Protein 1K4I (pdb70)

Solvent-accessible surface area: 10280 Å² total; per-residue (Å²): 123,26,58,8,77,74,0,23,94,6,0,111,93,24,62,11,0,0,0,12,5,58,102,99,48,58,44,30,1,5,0,0,1,3,0,61,78,1,55,43,129,46,0,47,45,0,48,146,32,9,56,19,78,0,10,0,0,0,30,49,103,28,11,114,39,0,83,5,82,41,98,69,126,166,65,100,56,134,103,32,24,14,66,0,34,8,0,15,1,82,72,133,48,13,106,93,2,84,48,23,69,4,18,0,15,1,0,70,31,0,0,25,109,105,13,96,52,82,44,7,88,80,108,16,64,0,44,0,4,95,2,60,101,40,15,0,50,54,41,115,0,9,6,1,0,0,20,15,0,0,139,45,3,70,48,69,35,0,0,0,10,2,54,2,44,47,58,8,106,123,54,150,72,176,115,93,110,47,75,88,39,49,25,94,25,131,67,0,33,46,8,0,114,152,109,61,19,76,0,0,20,3,113,57,0,5,47,41,9,34,171,117,96,36,173,134

Organism: Pyricularia oryzae (strain 70-15 / ATCC MYA-4617 / FGSC 8958) (NCBI:txid242507)

InterPro domains:
  IPR000422 3,4-dihydroxy-2-butanone 4-phosphate synthase, RibB 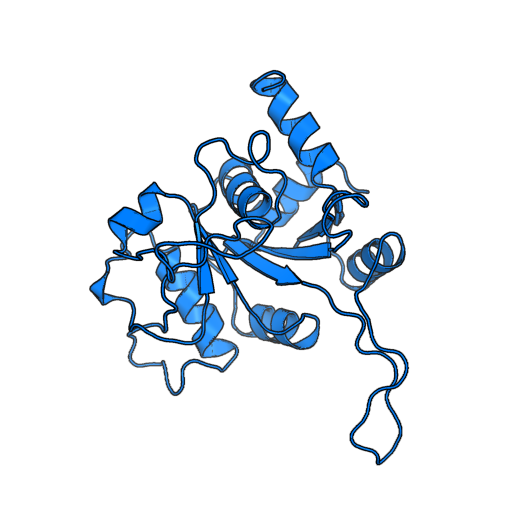[PF009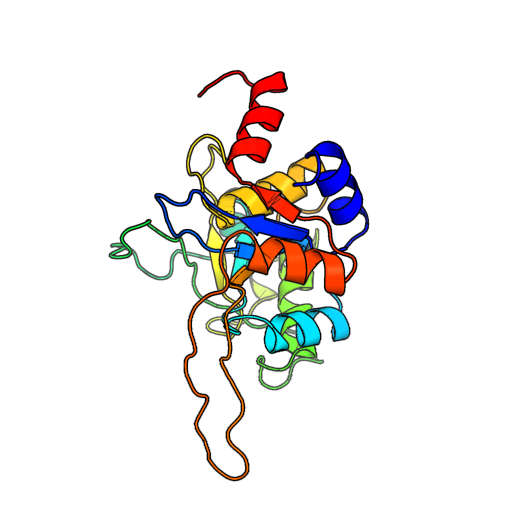26] (17-218)
  IPR000422 3,4-dihydroxy-2-butanone 4-phosphate synthase, RibB [TIGR00506] (12-219)
  IPR017945 DHBP synthase RibB-like alpha/beta domain superfamily [SSF55821] (13-225)

Secondary structure (DSSP, 8-state):
---HHHHHHHHHTT--EEEE--TTTT--EEEEEEGGG--HHHHHHHHHHB-S--EEEE-HHHHHHTT--BS-SS---SS---BB--EEE-STT-SSS-SHHHHHHHHHHHH-TT--GGGEEEEEEEEEEE--TTHHHH--SHHHHHHHHHHHTT--SBEEEEEBEE--EE-TTSS-EES-EE--HHHHHHHHHHTT-EEEEHHHHHHHHHHHH---

Nearest PDB structures (foldseek):
  1k4i-assembly1_A  TM=1.005E+00  e=4.529E-52  Pyricularia grisea
  1k49-assembly1_A-2  TM=1.004E+00  e=3.193E-46  Pyricularia grisea
  3h07-assembly1_A  TM=9.740E-01  e=1.742E-27  Yersinia pestis CO92
  3mio-assembly1_A-2  TM=9.241E-01  e=9.119E-24  Mycobacterium tuberculosis H37Ra
  3mio-assembly2_B-3  TM=9.272E-01  e=4.101E-23  Mycobacterium tuberculosis H37Ra

Sequence (216 aa):
FDAIPDVIQAFKNGEFVVVLDDPSRENEADLIIAAESVTTEQMAFMVRHSSGLICAPLTPERTTALDLPQMVTHNADPRGTAYTVSVDAEHPSTTTGISAHDRALACRMLAAPDAQPSHFRRPGHVFPLRAVAGGVRARRGHTEAGVELCRLAGKRPVAVISEIVDDGQEVEGRAVRAAPGMLRGDECVAFARRWGLKVCTIEDMIAHVEKTEGKL

Structure (mmCIF, N/CA/C/O backbone):
data_1K4I
#
_entry.id   1K4I
#
_cell.length_a   53.889
_cell.length_b   88.147
_cell.length_c   43.995
_cell.angle_alpha   90.00
_cell.angle_beta   90.00
_cell.angle_gamma   90.00
#
_symmetry.space_group_name_H-M   'P 21 21 2'
#
loop_
_entity.id
_entity.type
_entity.pdbx_description
1 polymer '3,4-Dihydroxy-2-Butanone 4-Phosphate Synthase'
2 non-polymer 'SULFATE ION'
3 non-polymer 'MAGNESIUM ION'
4 water water
#
loop_
_atom_site.group_PDB
_atom_site.id
_atom_site.type_symbol
_atom_site.label_atom_id
_atom_site.label_alt_id
_atom_site.label_comp_id
_atom_site.label_asym_id
_atom_site.label_entity_id
_atom_site.label_seq_id
_atom_site.pdbx_PDB_ins_code
_atom_site.Cartn_x
_atom_site.Cartn_y
_atom_site.Cartn_z
_atom_site.occupancy
_atom_site.B_iso_or_equiv
_atom_site.auth_seq_id
_atom_site.auth_comp_id
_atom_site.auth_asym_id
_atom_site.auth_atom_id
_atom_site.pdbx_PDB_model_num
ATOM 1 N N . PHE A 1 12 ? 21.965 13.670 -7.215 1.00 17.12 12 PHE A N 1
ATOM 2 C CA . PHE A 1 12 ? 21.022 14.128 -6.188 1.00 14.89 12 PHE A CA 1
ATOM 3 C C . PHE A 1 12 ? 20.858 15.622 -6.235 1.00 17.72 12 PHE A C 1
ATOM 4 O O . PHE A 1 12 ? 21.766 16.358 -6.650 1.00 19.34 12 PHE A O 1
ATOM 12 N N . ASP A 1 13 ? 19.704 16.106 -5.814 1.00 13.67 13 ASP A N 1
ATOM 13 C CA . ASP A 1 13 ? 19.481 17.537 -5.811 1.00 13.26 13 ASP A CA 1
ATOM 14 C C . ASP A 1 13 ? 20.087 18.143 -4.563 1.00 13.46 13 ASP A C 1
ATOM 15 O O . ASP A 1 13 ? 20.251 17.480 -3.542 1.00 14.92 13 ASP A O 1
ATOM 20 N N . ALA A 1 14 ? 20.457 19.421 -4.653 1.00 11.18 14 ALA A N 1
ATOM 21 C CA . ALA A 1 14 ? 21.021 20.131 -3.526 1.00 11.60 14 ALA A CA 1
ATOM 22 C C . ALA A 1 14 ? 19.922 20.364 -2.500 1.00 10.75 14 ALA A C 1
ATOM 23 O O . ALA A 1 14 ? 18.756 20.638 -2.858 1.00 11.36 14 ALA A O 1
ATOM 25 N N . ILE A 1 15 ? 20.263 20.280 -1.210 1.00 11.08 15 ILE A N 1
ATOM 26 C CA . ILE A 1 15 ? 19.260 20.421 -0.167 1.00 10.80 15 ILE A CA 1
ATOM 27 C C . ILE A 1 15 ? 18.423 21.674 -0.217 1.00 10.79 15 ILE A C 1
ATOM 28 O O . ILE A 1 15 ? 17.232 21.628 0.000 1.00 10.31 15 ILE A O 1
ATOM 33 N N . PRO A 1 16 ? 19.002 22.850 -0.531 1.00 10.78 16 PRO A N 1
ATOM 34 C CA . PRO A 1 16 ? 18.142 24.045 -0.627 1.00 11.10 16 PRO A CA 1
ATOM 35 C C . PRO A 1 16 ? 17.019 23.880 -1.661 1.00 10.90 16 PRO A C 1
ATOM 36 O O . PRO A 1 16 ? 15.909 24.373 -1.481 1.00 11.22 16 PRO A O 1
ATOM 40 N N . ASP A 1 17 ? 17.296 23.183 -2.761 1.00 10.80 17 ASP A N 1
ATOM 41 C CA . ASP A 1 17 ? 16.296 22.975 -3.782 1.00 10.69 17 ASP A CA 1
ATOM 42 C C . ASP A 1 17 ? 15.230 21.970 -3.324 1.00 11.39 17 ASP A C 1
ATOM 43 O O . ASP A 1 17 ? 14.043 22.074 -3.685 1.00 11.44 17 ASP A O 1
ATOM 48 N N . VAL A 1 18 ? 15.666 20.973 -2.519 1.00 10.49 18 VAL A N 1
ATOM 49 C CA . VAL A 1 18 ? 14.723 20.019 -1.925 1.00 10.85 18 VAL A CA 1
ATOM 50 C C . VAL A 1 18 ? 13.819 20.771 -0.959 1.00 10.35 18 VAL A C 1
ATOM 51 O O . VAL A 1 18 ? 12.608 20.571 -0.911 1.00 10.83 18 VAL A O 1
ATOM 55 N N . ILE A 1 19 ? 14.410 21.648 -0.153 1.00 10.35 19 ILE A N 1
ATOM 56 C CA . ILE A 1 19 ? 13.616 22.428 0.797 1.00 11.49 19 ILE A CA 1
ATOM 57 C C . ILE A 1 19 ? 12.545 23.242 0.090 1.00 11.41 19 ILE A C 1
ATOM 58 O O . ILE A 1 19 ? 11.407 23.324 0.540 1.00 11.20 19 ILE A O 1
ATOM 63 N N . GLN A 1 20 ? 12.924 23.912 -1.001 1.00 11.24 20 GLN A N 1
ATOM 64 C CA . GLN A 1 20 ? 11.936 24.735 -1.715 1.00 11.66 20 GLN A CA 1
ATOM 65 C C . GLN A 1 20 ? 10.792 23.878 -2.244 1.00 11.49 20 GLN A C 1
ATOM 66 O O . GLN A 1 20 ? 9.631 24.257 -2.150 1.00 11.85 20 GLN A O 1
ATOM 72 N N . ALA A 1 21 ? 11.113 22.700 -2.803 1.00 10.13 21 ALA A N 1
ATOM 73 C CA . ALA A 1 21 ? 10.034 21.851 -3.310 1.00 11.59 21 ALA A CA 1
ATOM 74 C C . ALA A 1 21 ? 9.101 21.416 -2.173 1.00 10.98 21 ALA A C 1
ATOM 75 O O . ALA A 1 21 ? 7.874 21.374 -2.297 1.00 11.20 21 ALA A O 1
ATOM 77 N N . PHE A 1 22 ? 9.704 21.101 -1.034 1.00 10.41 22 PHE A N 1
ATOM 78 C CA . PHE A 1 22 ? 8.929 20.675 0.118 1.00 10.57 22 PHE A CA 1
ATOM 79 C C . PHE A 1 22 ? 8.060 21.817 0.601 1.00 11.18 22 PHE A C 1
ATOM 80 O O . PHE A 1 22 ? 6.901 21.635 0.992 1.00 11.32 22 PHE A O 1
ATOM 88 N N . LYS A 1 23 ? 8.624 23.025 0.603 1.00 11.11 23 LYS A N 1
ATOM 89 C CA . LYS A 1 23 ? 7.845 24.201 1.017 1.00 11.49 23 LYS A CA 1
ATOM 90 C C . LYS A 1 23 ? 6.647 24.410 0.079 1.00 12.14 23 LYS A C 1
ATOM 91 O O . LYS A 1 23 ? 5.601 24.916 0.489 1.00 12.55 23 LYS A O 1
ATOM 97 N N . ASN A 1 24 ? 6.805 24.012 -1.177 1.00 11.42 24 ASN A N 1
ATOM 98 C CA . ASN A 1 24 ? 5.742 24.119 -2.173 1.00 13.29 24 ASN A CA 1
ATOM 99 C C . ASN A 1 24 ? 4.710 22.980 -2.047 1.00 12.99 24 ASN A C 1
ATOM 100 O O . ASN A 1 24 ? 3.856 22.808 -2.946 1.00 14.64 24 ASN A O 1
ATOM 105 N N . GLY A 1 25 ? 4.825 22.143 -1.003 1.00 10.99 25 GLY A N 1
ATOM 106 C CA . GLY A 1 25 ? 3.837 21.077 -0.830 1.00 11.14 25 GLY A CA 1
ATOM 107 C C . GLY A 1 25 ? 4.048 19.864 -1.719 1.00 10.12 25 GLY A C 1
ATOM 108 O O . GLY A 1 25 ? 3.096 19.070 -1.860 1.00 10.73 25 GLY A O 1
ATOM 109 N N . GLU A 1 26 ? 5.258 19.694 -2.267 1.00 10.08 26 GLU A N 1
ATOM 110 C CA . GLU A 1 26 ? 5.533 18.531 -3.094 1.00 10.05 26 GLU A CA 1
ATOM 111 C C . GLU A 1 26 ? 6.101 17.403 -2.260 1.00 10.00 26 GLU A C 1
ATOM 112 O O . GLU A 1 26 ? 6.687 17.589 -1.197 1.00 10.37 26 GLU A O 1
ATOM 118 N N . PHE A 1 27 ? 5.968 16.195 -2.805 1.00 9.73 27 PHE A N 1
ATOM 119 C CA . PHE A 1 27 ? 6.696 15.087 -2.225 1.00 10.16 27 PHE A CA 1
ATOM 120 C C . PHE A 1 27 ? 8.161 15.257 -2.645 1.00 10.22 27 PHE A C 1
ATOM 121 O O . PHE A 1 27 ? 8.466 15.777 -3.737 1.00 10.46 27 PHE A O 1
ATOM 129 N N . VAL A 1 28 ? 9.050 14.774 -1.794 1.00 9.65 28 VAL A N 1
ATOM 130 C CA . VAL A 1 28 ? 10.469 14.677 -2.122 1.00 10.11 28 VAL A CA 1
ATOM 131 C C . VAL A 1 28 ? 10.866 13.216 -1.836 1.00 10.37 28 VAL A C 1
ATOM 132 O O . VAL A 1 28 ? 10.215 12.548 -1.014 1.00 11.09 28 VAL A O 1
ATOM 136 N N . VAL A 1 29 ? 11.871 12.743 -2.536 1.00 9.96 29 VAL A N 1
ATOM 137 C CA . VAL A 1 29 ? 12.342 11.355 -2.401 1.00 10.41 29 VAL A CA 1
ATOM 138 C C . VAL A 1 29 ? 13.629 11.376 -1.575 1.00 10.11 29 VAL A C 1
ATOM 139 O O . VAL A 1 29 ? 14.591 12.070 -1.961 1.00 11.02 29 VAL A O 1
ATOM 143 N N . VAL A 1 30 ? 13.631 10.664 -0.439 1.00 10.27 30 VAL A N 1
ATOM 144 C CA . VAL A 1 30 ? 14.754 10.754 0.474 1.00 10.78 30 VAL A CA 1
ATOM 145 C C . VAL A 1 30 ? 15.320 9.397 0.765 1.00 10.52 30 VAL A C 1
ATOM 146 O O . VAL A 1 30 ? 14.610 8.508 1.284 1.00 11.43 30 VAL A O 1
ATOM 150 N N . LEU A 1 31 ? 16.600 9.268 0.471 1.00 10.93 31 LEU A N 1
ATOM 151 C CA . LEU A 1 31 ? 17.310 7.993 0.689 1.00 11.29 31 LEU A CA 1
ATOM 152 C C . LEU A 1 31 ? 18.120 8.006 1.958 1.00 12.99 31 LEU A C 1
ATOM 153 O O . LEU A 1 31 ? 18.843 8.980 2.210 1.00 13.18 31 LEU A O 1
ATOM 158 N N . ASP A 1 32 ? 18.021 6.931 2.764 1.00 12.90 32 ASP A N 1
ATOM 159 C CA . ASP A 1 32 ? 18.854 6.863 3.954 1.00 12.53 32 ASP A CA 1
ATOM 160 C C . ASP A 1 32 ? 20.181 6.202 3.556 1.00 14.40 32 ASP A C 1
ATOM 161 O O . ASP A 1 32 ? 20.421 5.907 2.375 1.00 14.22 32 ASP A O 1
ATOM 166 N N . ASP A 1 33 ? 21.092 6.038 4.534 1.00 14.03 33 ASP A N 1
ATOM 167 C CA . ASP A 1 33 ? 22.407 5.488 4.181 1.00 14.65 33 ASP A CA 1
ATOM 168 C C . ASP A 1 33 ? 22.338 4.019 3.725 1.00 16.05 33 ASP A C 1
ATOM 169 O O . ASP A 1 33 ? 21.543 3.226 4.233 1.00 15.54 33 ASP A O 1
ATOM 174 N N . PRO A 1 34 ? 23.172 3.652 2.751 1.00 18.69 34 PRO A N 1
ATOM 175 C CA . PRO A 1 34 ? 23.179 2.281 2.263 1.00 16.97 34 PRO A CA 1
ATOM 176 C C . PRO A 1 34 ? 23.490 1.278 3.352 1.00 19.41 34 PRO A C 1
ATOM 177 O O . PRO A 1 34 ? 23.114 0.104 3.256 1.00 22.27 34 PRO A O 1
ATOM 181 N N . SER A 1 35 ? 24.161 1.751 4.388 1.00 19.41 35 SER A N 1
ATOM 182 C CA . SER A 1 35 ? 24.526 0.902 5.514 1.00 22.46 35 SER A CA 1
ATOM 183 C C . SER A 1 35 ? 23.397 0.831 6.530 1.00 20.74 35 SER A C 1
ATOM 184 O O . SER A 1 35 ? 23.528 0.111 7.512 1.00 22.08 35 SER A O 1
ATOM 187 N N . ARG A 1 36 ? 22.313 1.581 6.328 1.00 14.77 36 ARG A N 1
ATOM 188 C CA . ARG A 1 36 ? 21.194 1.582 7.275 1.00 16.30 36 ARG A CA 1
ATOM 189 C C . ARG A 1 36 ? 20.079 0.815 6.601 1.00 16.13 36 ARG A C 1
ATOM 190 O O . ARG A 1 36 ? 20.256 -0.374 6.357 1.00 18.79 36 ARG A O 1
ATOM 198 N N . GLU A 1 37 ? 18.954 1.427 6.214 1.00 14.45 37 GLU A N 1
ATOM 199 C CA . GLU A 1 37 ? 17.927 0.638 5.519 1.00 13.65 37 GLU A CA 1
ATOM 200 C C . GLU A 1 37 ? 18.184 0.548 4.012 1.00 15.72 37 GLU A C 1
ATOM 201 O O . GLU A 1 37 ? 17.652 -0.353 3.332 1.00 14.76 37 GLU A O 1
ATOM 207 N N . ASN A 1 38 ? 18.952 1.520 3.449 1.00 15.03 38 ASN A N 1
ATOM 208 C CA . ASN A 1 38 ? 19.190 1.609 2.019 1.00 13.39 38 ASN A CA 1
ATOM 209 C C . ASN A 1 38 ? 17.848 1.742 1.296 1.00 14.21 38 ASN A C 1
ATOM 210 O O . ASN A 1 38 ? 17.615 1.194 0.224 1.00 14.48 38 ASN A O 1
ATOM 215 N N . GLU A 1 39 ? 16.949 2.514 1.891 1.00 12.26 39 GLU A N 1
ATOM 216 C CA . GLU A 1 39 ? 15.627 2.692 1.319 1.00 12.75 39 GLU A CA 1
ATOM 217 C C . GLU A 1 39 ? 15.330 4.158 1.075 1.00 12.26 39 GLU A C 1
ATOM 218 O O . GLU A 1 39 ? 15.849 5.058 1.770 1.00 12.83 39 GLU A O 1
ATOM 224 N N . ALA A 1 40 ? 14.460 4.354 0.066 1.00 10.99 40 ALA A N 1
ATOM 225 C CA . ALA A 1 40 ? 13.969 5.680 -0.227 1.00 11.41 40 ALA A CA 1
ATOM 226 C C . ALA A 1 40 ? 12.519 5.768 0.215 1.00 10.59 40 ALA A C 1
ATOM 227 O O . ALA A 1 40 ? 11.732 4.854 -0.023 1.00 11.15 40 ALA A O 1
ATOM 229 N N . ASP A 1 41 ? 12.179 6.912 0.836 1.00 10.19 41 ASP A N 1
ATOM 230 C CA . ASP A 1 41 ? 10.809 7.156 1.174 1.00 10.34 41 ASP A CA 1
ATOM 231 C C . ASP A 1 41 ? 10.287 8.384 0.398 1.00 11.22 41 ASP A C 1
ATOM 232 O O . ASP A 1 41 ? 11.064 9.316 0.063 1.00 11.30 41 ASP A O 1
ATOM 237 N N . LEU A 1 42 ? 8.979 8.390 0.164 1.00 9.43 42 LEU A N 1
ATOM 238 C CA . LEU A 1 42 ? 8.310 9.610 -0.271 1.00 9.97 42 LEU A CA 1
ATOM 239 C C . LEU A 1 42 ? 8.087 10.362 1.055 1.00 9.56 42 LEU A C 1
ATOM 240 O O . LEU A 1 42 ? 7.636 9.760 2.046 1.00 10.37 42 LEU A O 1
ATOM 245 N N . ILE A 1 43 ? 8.395 11.655 1.057 1.00 9.39 43 ILE A N 1
ATOM 246 C CA . ILE A 1 43 ? 8.207 12.498 2.241 1.00 9.63 43 ILE A CA 1
ATOM 247 C C . ILE A 1 43 ? 7.502 13.780 1.791 1.00 9.57 43 ILE A C 1
ATOM 248 O O . ILE A 1 43 ? 7.906 14.396 0.804 1.00 9.81 43 ILE A O 1
ATOM 253 N N . ILE A 1 44 ? 6.465 14.173 2.522 1.00 9.51 44 ILE A N 1
ATOM 254 C CA . ILE A 1 44 ? 5.707 15.372 2.154 1.00 9.82 44 ILE A CA 1
ATOM 255 C C . ILE A 1 44 ? 5.236 16.063 3.419 1.00 9.53 44 ILE A C 1
ATOM 256 O O . ILE A 1 44 ? 5.079 15.413 4.472 1.00 10.11 44 ILE A O 1
ATOM 261 N N . ALA A 1 45 ? 4.992 17.377 3.318 1.00 9.30 45 ALA A N 1
ATOM 262 C CA . ALA A 1 45 ? 4.479 18.084 4.494 1.00 9.79 45 ALA A CA 1
ATOM 263 C C . ALA A 1 45 ? 3.022 17.627 4.728 1.00 9.79 45 ALA A C 1
ATOM 264 O O . ALA A 1 45 ? 2.227 17.551 3.817 1.00 10.22 45 ALA A O 1
ATOM 266 N N . ALA A 1 46 ? 2.657 17.329 5.986 1.00 9.61 46 ALA A N 1
ATOM 267 C CA . ALA A 1 46 ? 1.292 16.866 6.230 1.00 10.23 46 ALA A CA 1
ATOM 268 C C . ALA A 1 46 ? 0.233 17.936 6.113 1.00 10.39 46 ALA A C 1
ATOM 269 O O . ALA A 1 46 ? -0.933 17.642 5.900 1.00 10.95 46 ALA A O 1
ATOM 271 N N . GLU A 1 47 ? 0.607 19.208 6.348 1.00 10.17 47 GLU A N 1
ATOM 272 C CA . GLU A 1 47 ? -0.435 20.215 6.499 1.00 10.89 47 GLU A CA 1
ATOM 273 C C . GLU A 1 47 ? -1.429 20.390 5.388 1.00 10.22 47 GLU A C 1
ATOM 274 O O . GLU A 1 47 ? -2.571 20.732 5.671 1.00 11.29 47 GLU A O 1
ATOM 280 N N . SER A 1 48 ? -1.023 20.180 4.145 1.00 10.03 48 SER A N 1
ATOM 281 C CA . SER A 1 48 ? -1.957 20.308 3.043 1.00 10.99 48 SER A CA 1
ATOM 282 C C . SER A 1 48 ? -1.889 19.092 2.086 1.00 10.71 48 SER A C 1
ATOM 283 O O . SER A 1 48 ? -2.160 19.231 0.882 1.00 11.30 48 SER A O 1
ATOM 286 N N . VAL A 1 49 ? -1.515 17.888 2.585 1.00 9.70 49 VAL A N 1
ATOM 287 C CA . VAL A 1 49 ? -1.480 16.735 1.709 1.00 10.13 49 VAL A CA 1
ATOM 288 C C . VAL A 1 49 ? -2.886 16.512 1.171 1.00 9.98 49 VAL A C 1
ATOM 289 O O . VAL A 1 49 ? -3.854 16.488 1.934 1.00 10.25 49 VAL A O 1
ATOM 293 N N . THR A 1 50 ? -2.996 16.354 -0.136 1.00 9.73 50 THR A N 1
ATOM 294 C CA . THR A 1 50 ? -4.331 16.229 -0.726 1.00 10.05 50 THR A CA 1
ATOM 295 C C . THR A 1 50 ? -4.788 14.775 -0.875 1.00 9.61 50 THR A C 1
ATOM 296 O O . THR A 1 50 ? -3.964 13.849 -0.774 1.00 9.60 50 THR A O 1
ATOM 300 N N . THR A 1 51 ? -6.065 14.591 -1.139 1.00 9.59 51 THR A N 1
ATOM 301 C CA . THR A 1 51 ? -6.560 13.262 -1.367 1.00 9.81 51 THR A CA 1
ATOM 302 C C . THR A 1 51 ? -5.838 12.605 -2.518 1.00 9.94 51 THR A C 1
ATOM 303 O O . THR A 1 51 ? -5.443 11.425 -2.460 1.00 9.83 51 THR A O 1
ATOM 307 N N . GLU A 1 52 ? -5.676 13.364 -3.613 1.00 9.51 52 GLU A N 1
ATOM 308 C CA . GLU A 1 52 ? -5.042 12.834 -4.813 1.00 10.19 52 GLU A CA 1
ATOM 309 C C . GLU A 1 52 ? -3.548 12.558 -4.602 1.00 10.15 52 GLU A C 1
ATOM 310 O O . GLU A 1 52 ? -2.986 11.599 -5.173 1.00 9.81 52 GLU A O 1
ATOM 316 N N . GLN A 1 53 ? -2.877 13.402 -3.799 1.00 9.78 53 GLN A N 1
ATOM 317 C CA . GLN A 1 53 ? -1.480 13.110 -3.479 1.00 9.52 53 GLN A CA 1
ATOM 318 C C . GLN A 1 53 ? -1.397 11.824 -2.651 1.00 9.50 53 GLN A C 1
ATOM 319 O O . GLN A 1 53 ? -0.520 10.989 -2.868 1.00 9.02 53 GLN A O 1
ATOM 325 N N . MET A 1 54 ? -2.280 11.685 -1.675 1.00 9.27 54 MET A N 1
ATOM 326 C CA . MET A 1 54 ? -2.253 10.485 -0.831 1.00 9.29 54 MET A CA 1
ATOM 327 C C . MET A 1 54 ? -2.508 9.239 -1.668 1.00 9.86 54 MET A C 1
ATOM 328 O O . MET A 1 54 ? -1.875 8.191 -1.437 1.00 9.71 54 MET A O 1
ATOM 333 N N . ALA A 1 55 ? -3.401 9.318 -2.648 1.00 9.23 55 ALA A N 1
ATOM 334 C CA . ALA A 1 55 ? -3.643 8.164 -3.507 1.00 10.02 55 ALA A CA 1
ATOM 335 C C . ALA A 1 55 ? -2.375 7.770 -4.264 1.00 9.80 55 ALA A C 1
ATOM 336 O O . ALA A 1 55 ? -2.060 6.570 -4.453 1.00 9.77 55 ALA A O 1
ATOM 338 N N . PHE A 1 56 ? -1.617 8.780 -4.717 1.00 9.80 56 PHE A N 1
ATOM 339 C CA . PHE A 1 56 ? -0.359 8.495 -5.380 1.00 9.49 56 PHE A CA 1
ATOM 340 C C . PHE A 1 56 ? 0.597 7.828 -4.390 1.00 9.69 56 PHE A C 1
ATOM 341 O O . PHE A 1 56 ? 1.292 6.856 -4.711 1.00 9.74 56 PHE A O 1
ATOM 349 N N . MET A 1 57 ? 0.659 8.379 -3.177 1.00 9.25 57 MET A N 1
ATOM 350 C CA . MET A 1 57 ? 1.561 7.834 -2.180 1.00 10.08 57 MET A CA 1
ATOM 351 C C . MET A 1 57 ? 1.241 6.376 -1.879 1.00 9.58 57 MET A C 1
ATOM 352 O O . MET A 1 57 ? 2.154 5.516 -1.803 1.00 10.51 57 MET A O 1
ATOM 357 N N . VAL A 1 58 ? -0.041 6.072 -1.723 1.00 9.32 58 VAL A N 1
ATOM 358 C CA . VAL A 1 58 ? -0.434 4.693 -1.445 1.00 10.19 58 VAL A CA 1
ATOM 359 C C . VAL A 1 58 ? -0.075 3.795 -2.621 1.00 10.06 58 VAL A C 1
ATOM 360 O O . VAL A 1 58 ? 0.437 2.673 -2.443 1.00 11.34 58 VAL A O 1
ATOM 364 N N . ARG A 1 59 ? -0.342 4.258 -3.828 1.00 9.69 59 ARG A N 1
ATOM 365 C CA . ARG A 1 59 ? -0.076 3.441 -5.001 1.00 10.87 59 ARG A CA 1
ATOM 366 C C . ARG A 1 59 ? 1.379 3.073 -5.149 1.00 10.33 59 ARG A C 1
ATOM 367 O O . ARG A 1 59 ? 1.684 1.944 -5.581 1.00 12.82 59 ARG A O 1
ATOM 375 N N . HIS A 1 60 ? 2.288 4.012 -4.861 1.00 9.65 60 HIS A N 1
ATOM 376 C CA . HIS A 1 60 ? 3.697 3.774 -5.112 1.00 10.84 60 HIS A CA 1
ATOM 377 C C . HIS A 1 60 ? 4.519 3.383 -3.906 1.00 12.01 60 HIS A C 1
ATOM 378 O O . HIS A 1 60 ? 5.719 3.104 -4.032 1.00 16.31 60 HIS A O 1
ATOM 385 N N . SER A 1 61 ? 3.905 3.309 -2.7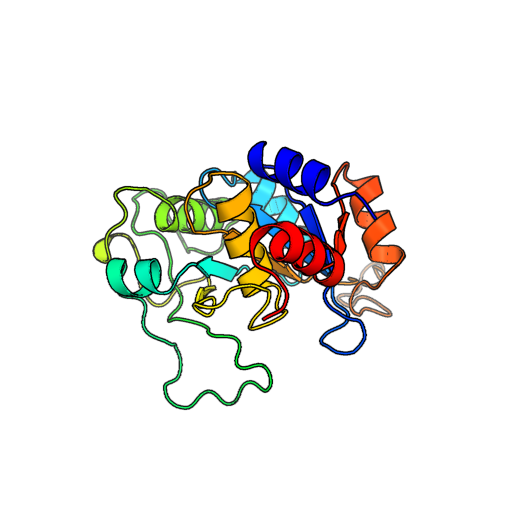37 1.00 10.90 61 SER A N 1
ATOM 386 C CA . SER A 1 61 ? 4.661 2.965 -1.553 1.00 10.72 61 SER A CA 1
ATOM 387 C C . SER A 1 61 ? 4.183 1.639 -0.969 1.00 10.33 61 SER A C 1
ATOM 388 O O . SER A 1 61 ? 3.321 0.962 -1.494 1.00 10.78 61 SER A O 1
ATOM 391 N N . SER A 1 62 ? 4.770 1.310 0.192 1.00 10.02 62 SER A N 1
ATOM 392 C CA . SER A 1 62 ? 4.358 0.122 0.933 1.00 10.08 62 SER A CA 1
ATOM 393 C C . SER A 1 62 ? 2.890 0.245 1.370 1.00 10.24 62 SER A C 1
ATOM 394 O O . SER A 1 62 ? 2.259 -0.770 1.737 1.00 10.85 62 SER A O 1
ATOM 397 N N . GLY A 1 63 ? 2.363 1.480 1.412 1.00 9.86 63 GLY A N 1
ATOM 398 C CA . GLY A 1 63 ? 1.005 1.675 1.918 1.00 11.18 63 GLY A CA 1
ATOM 399 C C . GLY A 1 63 ? 0.947 1.841 3.433 1.00 11.16 63 GLY A C 1
ATOM 400 O O . GLY A 1 63 ? -0.125 2.116 3.982 1.00 11.84 63 GLY A O 1
ATOM 401 N N . LEU A 1 64 ? 2.077 1.668 4.144 1.00 9.87 64 LEU A N 1
ATOM 402 C CA . LEU A 1 64 ? 2.083 1.906 5.568 1.00 10.73 64 LEU A CA 1
ATOM 403 C C . LEU A 1 64 ? 2.464 3.379 5.687 1.00 10.47 64 LEU A C 1
ATOM 404 O O . LEU A 1 64 ? 3.645 3.769 5.633 1.00 12.07 64 LEU A O 1
ATOM 409 N N . ILE A 1 65 ? 1.423 4.222 5.702 1.00 9.81 65 ILE A N 1
ATOM 410 C CA . ILE A 1 65 ? 1.569 5.673 5.687 1.00 10.34 65 ILE A CA 1
ATOM 411 C C . ILE A 1 65 ? 1.764 6.153 7.112 1.00 10.09 65 ILE A C 1
ATOM 412 O O . ILE A 1 65 ? 0.883 5.975 7.958 1.00 10.67 65 ILE A O 1
ATOM 417 N N . CYS A 1 66 ? 2.923 6.756 7.369 1.00 9.16 66 CYS A N 1
ATOM 418 C CA . CYS A 1 66 ? 3.300 7.227 8.687 1.00 9.26 66 CYS A CA 1
ATOM 419 C C . CYS A 1 66 ? 3.382 8.750 8.702 1.00 9.66 66 CYS A C 1
ATOM 420 O O . CYS A 1 66 ? 3.536 9.382 7.658 1.00 9.80 66 CYS A O 1
ATOM 423 N N . ALA A 1 67 ? 3.337 9.312 9.918 1.00 9.98 67 ALA A N 1
ATOM 424 C CA . ALA A 1 67 ? 3.345 10.757 10.083 1.00 9.79 67 ALA A CA 1
ATOM 425 C C . ALA A 1 67 ? 4.369 11.195 11.121 1.00 9.55 67 ALA A C 1
ATOM 426 O O . ALA A 1 67 ? 4.104 11.272 12.313 1.00 9.94 67 ALA A O 1
ATOM 428 N N . PRO A 1 68 ? 5.584 11.441 10.694 1.00 10.48 68 PRO A N 1
ATOM 429 C CA . PRO A 1 68 ? 6.620 11.932 11.615 1.00 10.22 68 PRO A CA 1
ATOM 430 C C . PRO A 1 68 ? 6.213 13.247 12.257 1.00 10.58 68 PRO A C 1
ATOM 431 O O . PRO A 1 68 ? 5.735 14.158 11.582 1.00 10.79 68 PRO A O 1
ATOM 435 N N . LEU A 1 69 ? 6.403 13.340 13.571 1.00 9.44 69 LEU A N 1
ATOM 436 C CA . LEU A 1 69 ? 6.112 14.536 14.276 1.00 11.03 69 LEU A CA 1
ATOM 437 C C . LEU A 1 69 ? 7.035 14.711 15.466 1.00 10.71 69 LEU A C 1
ATOM 438 O O . LEU A 1 69 ? 7.766 13.797 15.815 1.00 11.52 69 LEU A O 1
ATOM 443 N N . THR A 1 70 ? 7.059 15.931 16.053 1.00 11.33 70 THR A N 1
ATOM 444 C CA . THR A 1 70 ? 7.979 16.169 17.152 1.00 11.58 70 THR A CA 1
ATOM 445 C C . THR A 1 70 ? 7.485 15.642 18.469 1.00 12.29 70 THR A C 1
ATOM 446 O O . THR A 1 70 ? 6.298 15.413 18.655 1.00 12.64 70 THR A O 1
ATOM 450 N N . PRO A 1 71 ? 8.388 15.509 19.430 1.00 12.88 71 PRO A N 1
ATOM 451 C CA . PRO A 1 71 ? 7.975 15.095 20.766 1.00 14.35 71 PRO A CA 1
ATOM 452 C C . PRO A 1 71 ? 6.960 16.084 21.331 1.00 13.69 71 PRO A C 1
ATOM 453 O O . PRO A 1 71 ? 6.027 15.670 22.008 1.00 15.95 71 PRO A O 1
ATOM 457 N N . GLU A 1 72 ? 7.125 17.366 21.058 1.00 13.20 72 GLU A N 1
ATOM 458 C CA . GLU A 1 72 ? 6.183 18.340 21.553 1.00 14.57 72 GLU A CA 1
ATOM 459 C C . GLU A 1 72 ? 4.773 18.054 21.011 1.00 13.52 72 GLU A C 1
ATOM 460 O O . GLU A 1 72 ? 3.749 18.208 21.693 1.00 14.64 72 GLU A O 1
ATOM 466 N N . ARG A 1 73 ? 4.685 17.623 19.754 1.00 11.92 73 ARG A N 1
ATOM 467 C CA . ARG A 1 73 ? 3.369 17.295 19.186 1.00 13.54 73 ARG A CA 1
ATOM 468 C C . ARG A 1 73 ? 2.811 16.002 19.780 1.00 12.85 73 ARG A C 1
ATOM 469 O O . ARG A 1 73 ? 1.596 15.911 20.001 1.00 12.58 73 ARG A O 1
ATOM 477 N N . THR A 1 74 ? 3.679 15.013 20.079 1.00 11.75 74 THR A N 1
ATOM 478 C CA . THR A 1 74 ? 3.119 13.796 20.675 1.00 11.73 74 THR A CA 1
ATOM 479 C C . THR A 1 74 ? 2.540 14.059 22.072 1.00 12.77 74 THR A C 1
ATOM 480 O O . THR A 1 74 ? 1.560 13.445 22.464 1.00 13.12 74 THR A O 1
ATOM 484 N N . THR A 1 75 ? 3.121 15.013 22.798 1.00 12.15 75 THR A N 1
ATOM 485 C CA . THR A 1 75 ? 2.565 15.369 24.094 1.00 12.71 75 THR A CA 1
ATOM 486 C C . THR A 1 75 ? 1.306 16.214 23.885 1.00 13.79 75 THR A C 1
ATOM 487 O O . THR A 1 75 ? 0.259 15.917 24.471 1.00 12.98 75 THR A O 1
ATOM 491 N N . ALA A 1 76 ? 1.357 17.222 23.006 1.00 12.17 76 ALA A N 1
ATOM 492 C CA . ALA A 1 76 ? 0.196 18.047 22.802 1.00 12.32 76 ALA A CA 1
ATOM 493 C C . ALA A 1 76 ? -1.004 17.265 22.344 1.00 12.51 76 ALA A C 1
ATOM 494 O O . ALA A 1 76 ? -2.142 17.601 22.688 1.00 14.43 76 ALA A O 1
ATOM 496 N N . LEU A 1 77 ? -0.787 16.263 21.503 1.00 11.66 77 LEU A N 1
ATOM 497 C CA . LEU A 1 77 ? -1.882 15.502 20.924 1.00 13.37 77 LEU A CA 1
ATOM 498 C C . LEU A 1 77 ? -2.197 14.223 21.629 1.00 12.11 77 LEU A C 1
ATOM 499 O O . LEU A 1 77 ? -3.081 13.473 21.208 1.00 12.75 77 LEU A O 1
ATOM 504 N N . ASP A 1 78 ? -1.454 13.958 22.708 1.00 12.98 78 ASP A N 1
ATOM 505 C CA . ASP A 1 78 ? -1.679 12.763 23.531 1.00 13.67 78 ASP A CA 1
ATOM 506 C C . ASP A 1 78 ? -1.554 11.484 22.739 1.00 13.29 78 ASP A C 1
ATOM 507 O O . ASP A 1 78 ? -2.474 10.653 22.667 1.00 16.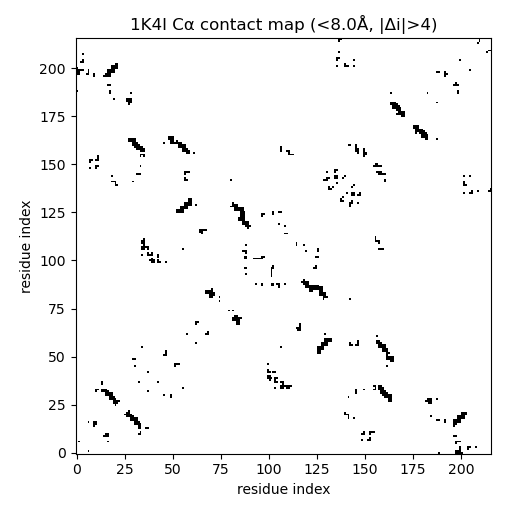45 78 ASP A O 1
ATOM 512 N N . LEU A 1 79 ? -0.367 11.308 22.164 1.00 12.60 79 LEU A N 1
ATOM 513 C CA . LEU A 1 79 ? -0.046 10.138 21.357 1.00 13.10 79 LEU A CA 1
ATOM 514 C C . LEU A 1 79 ? 1.113 9.360 21.973 1.00 12.31 79 LEU A C 1
ATOM 515 O O . LEU A 1 79 ? 2.287 9.560 21.653 1.00 14.37 79 LEU A O 1
ATOM 520 N N . PRO A 1 80 ? 0.800 8.434 22.880 1.00 14.52 80 PRO A N 1
ATOM 521 C CA . PRO A 1 80 ? 1.869 7.681 23.526 1.00 13.07 80 PRO A CA 1
ATOM 522 C C . PRO A 1 80 ? 2.465 6.640 22.586 1.00 13.85 80 PRO A C 1
ATOM 523 O O . PRO A 1 80 ? 1.842 6.230 21.601 1.00 13.74 80 PRO A O 1
ATOM 527 N N . GLN A 1 81 ? 3.663 6.195 22.907 1.00 12.60 81 GLN A N 1
ATOM 528 C CA . GLN A 1 81 ? 4.304 5.155 22.126 1.00 12.69 81 GLN A CA 1
ATOM 529 C C . GLN A 1 81 ? 3.465 3.875 22.127 1.00 13.18 81 GLN A C 1
ATOM 530 O O . GLN A 1 81 ? 2.852 3.489 23.135 1.00 13.95 81 GLN A O 1
ATOM 536 N N . MET A 1 82 ? 3.414 3.213 20.975 1.00 11.66 82 MET A N 1
ATOM 537 C CA . MET A 1 82 ? 2.649 1.992 20.863 1.00 13.95 82 MET A CA 1
ATOM 538 C C . MET A 1 82 ? 3.190 0.945 21.843 1.00 17.08 82 MET A C 1
ATOM 539 O O . MET A 1 82 ? 2.435 0.160 22.452 1.00 17.21 82 MET A O 1
ATOM 544 N N . VAL A 1 83 ? 4.498 0.845 21.954 1.00 14.30 83 VAL A N 1
ATOM 545 C CA . VAL A 1 83 ? 5.041 -0.121 22.896 1.00 18.13 83 VAL A CA 1
ATOM 546 C C . VAL A 1 83 ? 5.992 0.551 23.864 1.00 23.48 83 VAL A C 1
ATOM 547 O O . VAL A 1 83 ? 6.823 1.384 23.477 1.00 23.29 83 VAL A O 1
ATOM 551 N N . THR A 1 84 ? 5.872 0.171 25.132 1.00 23.95 84 THR A N 1
ATOM 552 C CA . THR A 1 84 ? 6.753 0.690 26.166 1.00 35.96 84 THR A CA 1
ATOM 553 C C . THR A 1 84 ? 8.157 0.092 26.093 1.00 23.76 84 THR A C 1
ATOM 554 O O . THR A 1 84 ? 9.156 0.747 26.342 1.00 45.69 84 THR A O 1
ATOM 558 N N . HIS A 1 85 ? 8.294 -1.185 25.681 1.00 37.38 85 HIS A N 1
ATOM 559 C CA . HIS A 1 85 ? 9.631 -1.781 25.552 1.00 28.86 85 HIS A CA 1
ATOM 560 C C . HIS A 1 85 ? 9.970 -2.033 24.056 1.00 80.00 85 HIS A C 1
ATOM 561 O O . HIS A 1 85 ? 9.752 -3.188 23.606 1.00 55.24 85 HIS A O 1
ATOM 568 N N . ASN A 1 86 ? 10.291 -0.997 23.291 1.00 28.74 86 ASN A N 1
ATOM 569 C CA . ASN A 1 86 ? 10.542 -1.098 21.838 1.00 27.01 86 ASN A CA 1
ATOM 570 C C . ASN A 1 86 ? 11.525 -2.120 21.301 1.00 38.07 86 ASN A C 1
ATOM 571 O O . ASN A 1 86 ? 12.727 -1.949 21.487 1.00 35.22 86 ASN A O 1
ATOM 576 N N . ALA A 1 87 ? 11.026 -3.171 20.615 1.00 36.32 87 ALA A N 1
ATOM 577 C CA . ALA A 1 87 ? 11.890 -4.236 20.084 1.00 31.64 87 ALA A CA 1
ATOM 578 C C . ALA A 1 87 ? 12.337 -4.018 18.663 1.00 23.01 87 ALA A C 1
ATOM 579 O O . ALA A 1 87 ? 12.985 -4.883 18.082 1.00 34.02 87 ALA A O 1
ATOM 581 N N . ASP A 1 88 ? 11.973 -2.875 18.094 1.00 30.70 88 ASP A N 1
ATOM 582 C CA . ASP A 1 88 ? 12.407 -2.512 16.745 1.00 46.28 88 ASP A CA 1
ATOM 583 C C . ASP A 1 88 ? 13.914 -2.222 16.774 1.00 50.82 88 ASP A C 1
ATOM 584 O O . ASP A 1 88 ? 14.440 -1.524 17.652 1.00 43.07 88 ASP A O 1
ATOM 589 N N . PRO A 1 89 ? 14.662 -2.779 15.840 1.00 47.64 89 PRO A N 1
ATOM 590 C CA . PRO A 1 89 ? 16.107 -2.589 15.864 1.00 80.00 89 PRO A CA 1
ATOM 591 C C . PRO A 1 89 ? 16.600 -1.176 15.643 1.00 49.73 89 PRO A C 1
ATOM 592 O O . PRO A 1 89 ? 17.717 -0.846 16.026 1.00 64.64 89 PRO A O 1
ATOM 596 N N . ARG A 1 90 ? 15.756 -0.352 15.033 1.00 31.74 90 ARG A N 1
ATOM 597 C CA . ARG A 1 90 ? 16.102 1.044 14.818 1.00 80.00 90 ARG A CA 1
ATOM 598 C C . ARG A 1 90 ? 15.400 1.942 15.840 1.00 63.13 90 ARG A C 1
ATOM 599 O O . ARG A 1 90 ? 15.640 3.132 16.034 1.00 35.64 90 ARG A O 1
ATOM 607 N N . GLY A 1 91 ? 14.509 1.325 16.559 1.00 23.42 91 GLY A N 1
ATOM 608 C CA . GLY A 1 91 ? 13.821 2.096 17.498 1.00 27.23 91 GLY A CA 1
ATOM 609 C C . GLY A 1 91 ? 12.778 2.933 16.769 1.00 19.29 91 GLY A C 1
ATOM 610 O O . GLY A 1 91 ? 12.480 3.951 17.327 1.00 20.05 91 GLY A O 1
ATOM 611 N N . THR A 1 92 ? 12.214 2.545 15.615 1.00 15.82 92 THR A N 1
ATOM 612 C CA . THR A 1 92 ? 11.159 3.386 14.993 1.00 17.24 92 THR A CA 1
ATOM 613 C C . THR A 1 92 ? 10.096 3.650 16.046 1.00 14.95 92 THR A C 1
ATOM 614 O O . THR A 1 92 ? 9.542 2.731 16.652 1.00 14.18 92 THR A O 1
ATOM 618 N N . ALA A 1 93 ? 9.866 4.929 16.320 1.00 14.04 93 ALA A N 1
ATOM 619 C CA . ALA A 1 93 ? 9.035 5.337 17.424 1.00 12.21 93 ALA A CA 1
ATOM 620 C C . ALA A 1 93 ? 7.553 5.499 17.152 1.00 12.70 93 ALA A C 1
ATOM 621 O O . ALA A 1 93 ? 6.992 6.598 17.230 1.00 12.34 93 ALA A O 1
ATOM 623 N N . TYR A 1 94 ? 6.915 4.378 16.797 1.00 11.23 94 TYR A N 1
ATOM 624 C CA . TYR A 1 94 ? 5.511 4.430 16.505 1.00 11.31 94 TYR A CA 1
ATOM 625 C C . TYR A 1 94 ? 4.678 4.851 17.701 1.00 11.26 94 TYR A C 1
ATOM 626 O O . TYR A 1 94 ? 4.864 4.281 18.784 1.00 12.51 94 TYR A O 1
ATOM 635 N N . THR A 1 95 ? 3.754 5.785 17.500 1.00 10.75 95 THR A N 1
ATOM 636 C CA . THR A 1 95 ? 2.810 6.069 18.573 1.00 11.22 95 THR A CA 1
ATOM 637 C C . THR A 1 95 ? 1.592 5.159 18.317 1.00 11.39 95 THR A C 1
ATOM 638 O O . THR A 1 95 ? 1.530 4.385 17.346 1.00 11.90 95 THR A O 1
ATOM 642 N N . VAL A 1 96 ? 0.575 5.255 19.179 1.00 11.88 96 VAL A N 1
ATOM 643 C CA . VAL A 1 96 ? -0.667 4.577 18.894 1.00 12.79 96 VAL A CA 1
ATOM 644 C C . VAL A 1 96 ? -1.177 5.179 17.538 1.00 11.60 96 VAL A C 1
ATOM 645 O O . VAL A 1 96 ? -0.905 6.342 17.221 1.00 11.47 96 VAL A O 1
ATOM 649 N N . SER A 1 97 ? -1.862 4.364 16.736 1.00 11.53 97 SER A N 1
ATOM 650 C CA . SER A 1 97 ? -2.363 4.793 15.431 1.00 10.84 97 SER A CA 1
ATOM 651 C C . SER A 1 97 ? -3.641 5.613 15.589 1.00 10.94 97 SER A C 1
ATOM 652 O O . SER A 1 97 ? -4.322 5.585 16.629 1.00 11.51 97 SER A O 1
ATOM 655 N N . VAL A 1 98 ? -3.964 6.358 14.522 1.00 10.68 98 VAL A N 1
ATOM 656 C CA . VAL A 1 98 ? -5.094 7.262 14.564 1.00 10.93 98 VAL A CA 1
ATOM 657 C C . VAL A 1 98 ? -5.887 7.292 13.268 1.00 10.81 98 VAL A C 1
ATOM 658 O O . VAL A 1 98 ? -5.396 7.030 12.175 1.00 10.90 98 VAL A O 1
ATOM 662 N N . ASP A 1 99 ? -7.141 7.718 13.439 1.00 11.39 99 ASP A N 1
ATOM 663 C CA . ASP A 1 99 ? -8.027 8.110 12.367 1.00 11.00 99 ASP A CA 1
ATOM 664 C C . ASP A 1 99 ? -8.517 9.528 12.741 1.00 11.06 99 ASP A C 1
ATOM 665 O O . ASP A 1 99 ? -8.537 9.928 13.916 1.00 11.90 99 ASP A O 1
ATOM 670 N N . ALA A 1 100 ? -8.957 10.282 11.750 1.00 11.15 100 ALA A N 1
ATOM 671 C CA . ALA A 1 100 ? -9.517 11.606 11.990 1.00 11.36 100 ALA A CA 1
ATOM 672 C C . ALA A 1 100 ? -10.930 11.533 12.544 1.00 11.87 100 ALA A C 1
ATOM 673 O O . ALA A 1 100 ? -11.779 10.855 12.019 1.00 12.94 100 ALA A O 1
ATOM 675 N N . GLU A 1 101 ? -11.207 12.312 13.582 1.00 12.90 101 GLU A N 1
ATOM 676 C CA . GLU A 1 101 ? -12.555 12.382 14.116 1.00 13.30 101 GLU A CA 1
ATOM 677 C C . GLU A 1 101 ? -13.190 13.526 13.340 1.00 13.98 101 GLU A C 1
ATOM 678 O O . GLU A 1 101 ? -12.948 14.686 13.669 1.00 16.54 101 GLU A O 1
ATOM 684 N N . HIS A 1 102 ? -13.924 13.234 12.275 1.00 13.11 102 HIS A N 1
ATOM 685 C CA . HIS A 1 102 ? -14.516 14.268 11.433 1.00 13.29 102 HIS A CA 1
ATOM 686 C C . HIS A 1 102 ? -15.704 13.642 10.786 1.00 13.66 102 HIS A C 1
ATOM 687 O O . HIS A 1 102 ? -15.659 12.452 10.533 1.00 14.80 102 HIS A O 1
ATOM 694 N N . PRO A 1 103 ? -16.732 14.397 10.466 1.00 14.87 103 PRO A N 1
ATOM 695 C CA . PRO A 1 103 ? -17.905 13.837 9.847 1.00 16.12 103 PRO A CA 1
ATOM 696 C C . PRO A 1 103 ? -17.708 13.200 8.501 1.00 15.24 103 PRO A C 1
ATOM 697 O O . PRO A 1 103 ? -18.482 12.346 8.104 1.00 17.36 103 PRO A O 1
ATOM 701 N N . SER A 1 104 ? -16.648 13.605 7.800 1.00 14.59 104 SER A N 1
ATOM 702 C CA . SER A 1 104 ? -16.376 13.054 6.488 1.00 14.25 104 SER A CA 1
ATOM 703 C C . SER A 1 104 ? -15.601 11.724 6.544 1.00 14.73 104 SER A C 1
ATOM 704 O O . SER A 1 104 ? -15.453 11.030 5.515 1.00 18.64 104 SER A O 1
ATOM 707 N N . THR A 1 105 ? -15.076 11.362 7.690 1.00 13.62 105 THR A N 1
ATOM 708 C CA . THR A 1 105 ? -14.342 10.082 7.759 1.00 14.22 105 THR A CA 1
ATOM 709 C C . THR A 1 105 ? -15.315 8.927 7.671 1.00 16.52 105 THR A C 1
ATOM 710 O O . THR A 1 105 ? -16.389 9.002 8.270 1.00 17.16 105 THR A O 1
ATOM 714 N N . THR A 1 106 ? -14.935 7.871 6.944 1.00 13.73 106 THR A N 1
ATOM 715 C CA . THR A 1 106 ? -15.756 6.706 6.908 1.00 14.51 106 THR A CA 1
ATOM 716 C C . THR A 1 106 ? -14.965 5.605 7.589 1.00 15.20 106 THR A C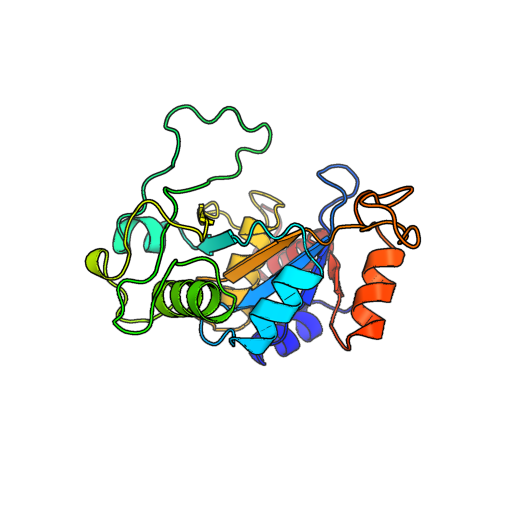 1
ATOM 717 O O . THR A 1 106 ? -14.953 5.540 8.827 1.00 19.09 106 THR A O 1
ATOM 721 N N . THR A 1 107 ? -14.246 4.768 6.835 1.00 12.05 107 THR A N 1
ATOM 722 C CA . THR A 1 107 ? -13.517 3.658 7.465 1.00 11.89 107 THR A CA 1
ATOM 723 C C . THR A 1 107 ? -12.091 3.951 7.851 1.00 12.45 107 THR A C 1
ATOM 724 O O . THR A 1 107 ? -11.424 3.103 8.470 1.00 15.05 107 THR A O 1
ATOM 728 N N . GLY A 1 108 ? -11.607 5.143 7.542 1.00 10.56 108 GLY A N 1
ATOM 729 C CA . GLY A 1 108 ? -10.265 5.511 7.927 1.00 10.57 108 GLY A CA 1
ATOM 730 C C . GLY A 1 108 ? -9.164 5.126 6.973 1.00 10.12 108 GLY A C 1
ATOM 731 O O . GLY A 1 108 ? -8.060 5.623 7.100 1.00 11.85 108 GLY A O 1
ATOM 732 N N . ILE A 1 109 ? -9.429 4.217 6.036 1.00 9.75 109 ILE A N 1
ATOM 733 C CA . ILE A 1 109 ? -8.345 3.740 5.169 1.00 10.37 109 ILE A CA 1
ATOM 734 C C . ILE A 1 109 ? -8.214 4.415 3.805 1.00 10.53 109 ILE A C 1
ATOM 735 O O . ILE A 1 109 ? -7.150 4.354 3.191 1.00 10.25 109 ILE A O 1
ATOM 740 N N . SER A 1 110 ? -9.272 5.024 3.299 1.00 9.94 110 SER A N 1
ATOM 741 C CA . SER A 1 110 ? -9.176 5.613 1.956 1.00 10.21 110 SER A CA 1
ATOM 742 C C . SER A 1 110 ? -8.127 6.709 1.881 1.00 9.64 110 SER A C 1
ATOM 743 O O . SER A 1 110 ? -7.743 7.299 2.885 1.00 9.54 110 SER A O 1
ATOM 746 N N . ALA A 1 111 ? -7.718 7.019 0.670 1.00 10.03 111 ALA A N 1
ATOM 747 C CA . ALA A 1 111 ? -6.799 8.141 0.472 1.00 10.24 111 ALA A CA 1
ATOM 748 C C . ALA A 1 111 ? -7.381 9.407 1.097 1.00 10.20 111 ALA A C 1
ATOM 749 O O . ALA A 1 111 ? -6.669 10.191 1.740 1.00 10.09 111 ALA A O 1
ATOM 751 N N . HIS A 1 112 ? -8.681 9.632 0.900 1.00 9.94 112 HIS A N 1
ATOM 752 C CA . HIS A 1 112 ? -9.316 10.813 1.497 1.00 9.93 112 HIS A CA 1
ATOM 753 C C . HIS A 1 112 ? -9.126 10.838 3.003 1.00 9.74 112 HIS A C 1
ATOM 754 O O . HIS A 1 112 ? -8.762 11.845 3.617 1.00 9.86 112 HIS A O 1
ATOM 761 N N . ASP A 1 113 ? -9.467 9.689 3.634 1.00 9.71 113 ASP A N 1
ATOM 762 C CA . ASP A 1 113 ? -9.426 9.622 5.095 1.00 10.08 113 ASP A CA 1
ATOM 763 C C . ASP A 1 113 ? -8.020 9.707 5.669 1.00 9.58 113 ASP A C 1
ATOM 764 O O . ASP A 1 113 ? -7.799 10.377 6.683 1.00 9.60 113 ASP A O 1
ATOM 769 N N . ARG A 1 114 ? -7.072 9.054 5.012 1.00 9.10 114 ARG A N 1
ATOM 770 C CA . ARG A 1 114 ? -5.693 9.098 5.520 1.00 9.66 114 ARG A CA 1
ATOM 771 C C . ARG A 1 114 ? -5.106 10.496 5.333 1.00 9.44 114 ARG A C 1
ATOM 772 O O . ARG A 1 114 ? -4.408 10.997 6.228 1.00 9.70 114 ARG A O 1
ATOM 780 N N . ALA A 1 115 ? -5.393 11.117 4.185 1.00 9.25 115 ALA A N 1
ATOM 781 C CA . ALA A 1 115 ? -4.882 12.480 3.999 1.00 9.42 115 ALA A CA 1
ATOM 782 C C . ALA A 1 115 ? -5.493 13.420 5.052 1.00 9.25 115 ALA A C 1
ATOM 783 O O . ALA A 1 115 ? -4.800 14.285 5.590 1.00 9.77 115 ALA A O 1
ATOM 785 N N . LEU A 1 116 ? -6.782 13.254 5.324 1.00 9.50 116 LEU A N 1
ATOM 786 C CA . LEU A 1 116 ? -7.457 14.104 6.326 1.00 9.99 116 LEU A CA 1
ATOM 787 C C . LEU A 1 116 ? -6.808 13.942 7.701 1.00 9.96 116 LEU A C 1
ATOM 788 O O . LEU A 1 116 ? -6.576 14.928 8.399 1.00 10.00 116 LEU A O 1
ATOM 793 N N . ALA A 1 117 ? -6.519 12.688 8.101 1.00 9.63 117 ALA A N 1
ATOM 794 C CA . ALA A 1 117 ? -5.881 12.476 9.385 1.00 9.78 117 ALA A CA 1
ATOM 795 C C . ALA A 1 117 ? -4.541 13.208 9.439 1.00 10.42 117 ALA A C 1
ATOM 796 O O . ALA A 1 117 ? -4.197 13.805 10.450 1.00 10.30 117 ALA A O 1
ATOM 798 N N . CYS A 1 118 ? -3.757 13.133 8.355 1.00 9.43 118 CYS A N 1
ATOM 799 C CA . CYS A 1 118 ? -2.471 13.802 8.336 1.00 9.32 118 CYS A CA 1
ATOM 800 C C . CYS A 1 118 ? -2.643 15.326 8.453 1.00 10.05 118 CYS A C 1
ATOM 801 O O . CYS A 1 118 ? -1.914 15.988 9.201 1.00 9.58 118 CYS A O 1
ATOM 804 N N . ARG A 1 119 ? -3.579 15.896 7.682 1.00 9.40 119 ARG A N 1
ATOM 805 C CA . ARG A 1 119 ? -3.759 17.357 7.768 1.00 9.63 119 ARG A CA 1
ATOM 806 C C . ARG A 1 119 ? -4.208 17.750 9.163 1.00 10.36 119 ARG A C 1
ATOM 807 O O . ARG A 1 119 ? -3.802 18.781 9.712 1.00 10.75 119 ARG A O 1
ATOM 815 N N . MET A 1 120 ? -5.063 16.929 9.786 1.00 9.88 120 MET A N 1
ATOM 816 C CA . MET A 1 120 ? -5.530 17.244 11.143 1.00 10.08 120 MET A CA 1
ATOM 817 C C . MET A 1 120 ? -4.428 17.124 12.163 1.00 10.91 120 MET A C 1
ATOM 818 O O . MET A 1 120 ? -4.373 17.906 13.120 1.00 11.03 120 MET A O 1
ATOM 823 N N . LEU A 1 121 ? -3.519 16.149 11.994 1.00 10.44 121 LEU A N 1
ATOM 824 C CA . LEU A 1 121 ? -2.387 16.056 12.922 1.00 10.80 121 LEU A CA 1
ATOM 825 C C . LEU A 1 121 ? -1.550 17.337 12.877 1.00 10.64 121 LEU A C 1
ATOM 826 O O . LEU A 1 121 ? -0.968 17.755 13.885 1.00 10.96 121 LEU A O 1
ATOM 831 N N . ALA A 1 122 ? -1.438 17.930 11.675 1.00 10.59 122 ALA A N 1
ATOM 832 C CA . ALA A 1 122 ? -0.617 19.123 11.463 1.00 10.87 122 ALA A CA 1
ATOM 833 C C . ALA A 1 122 ? -1.341 20.419 11.769 1.00 11.90 122 ALA A C 1
ATOM 834 O O . ALA A 1 122 ? -0.665 21.452 11.771 1.00 13.37 122 ALA A O 1
ATOM 836 N N . ALA A 1 123 ? -2.634 20.416 11.994 1.00 11.52 123 ALA A N 1
ATOM 837 C CA . ALA A 1 123 ? -3.336 21.683 12.181 1.00 13.18 123 ALA A CA 1
ATOM 838 C C . ALA A 1 123 ? -2.880 22.419 13.407 1.00 13.50 123 ALA A C 1
ATOM 839 O O . ALA A 1 123 ? -2.649 21.838 14.449 1.00 13.17 123 ALA A O 1
ATOM 841 N N . PRO A 1 124 ? -2.780 23.739 13.315 1.00 14.83 124 PRO A N 1
ATOM 842 C CA . PRO A 1 124 ? -2.339 24.516 14.467 1.00 16.84 124 PRO A CA 1
ATOM 843 C C . PRO A 1 124 ? -3.237 24.339 15.679 1.00 15.71 124 PRO A C 1
ATOM 844 O O . PRO A 1 124 ? -2.746 24.340 16.797 1.00 17.16 124 PRO A O 1
ATOM 848 N N . ASP A 1 125 ? -4.515 24.157 15.425 1.00 14.84 125 ASP A N 1
ATOM 849 C CA . ASP A 1 125 ? -5.459 23.996 16.509 1.00 16.85 125 ASP A CA 1
ATOM 850 C C . ASP A 1 125 ? -5.722 22.535 16.873 1.00 16.74 125 ASP A C 1
ATOM 851 O O . ASP A 1 125 ? -6.672 22.234 17.602 1.00 17.57 125 ASP A O 1
ATOM 856 N N . ALA A 1 126 ? -4.857 21.613 16.428 1.00 13.52 126 ALA A N 1
ATOM 857 C CA . ALA A 1 126 ? -5.114 20.216 16.733 1.00 13.36 126 ALA A CA 1
ATOM 858 C C . ALA A 1 126 ? -5.198 19.924 18.240 1.00 15.80 126 ALA A C 1
ATOM 859 O O . ALA A 1 126 ? -4.445 20.515 19.034 1.00 15.40 126 ALA A O 1
ATOM 861 N N . GLN A 1 127 ? -6.069 18.987 18.649 1.00 12.73 127 GLN A N 1
ATOM 862 C CA . GLN A 1 127 ? -6.183 18.603 20.054 1.00 13.56 127 GLN A CA 1
ATOM 863 C C . GLN A 1 127 ? -6.324 17.090 20.103 1.00 13.26 127 GLN A C 1
ATOM 864 O O . GLN A 1 127 ? -6.705 16.466 19.106 1.00 12.71 127 GLN A O 1
ATOM 870 N N . PRO A 1 128 ? -6.085 16.467 21.238 1.00 12.52 128 PRO A N 1
ATOM 871 C CA . PRO A 1 128 ? -6.211 15.002 21.342 1.00 12.67 128 PRO A CA 1
ATOM 872 C C . PRO A 1 128 ? -7.531 14.456 20.849 1.00 11.63 128 PRO A C 1
ATOM 873 O O . PRO A 1 128 ? -7.563 13.401 20.199 1.00 13.35 128 PRO A O 1
ATOM 877 N N . SER A 1 129 ? -8.640 15.135 21.155 1.00 12.84 129 SER A N 1
ATOM 878 C CA . SER A 1 129 ? -9.955 14.662 20.791 1.00 14.11 129 SER A CA 1
ATOM 879 C C . SER A 1 129 ? -10.223 14.659 19.286 1.00 14.52 129 SER A C 1
ATOM 880 O O . SER A 1 129 ? -11.255 14.122 18.822 1.00 14.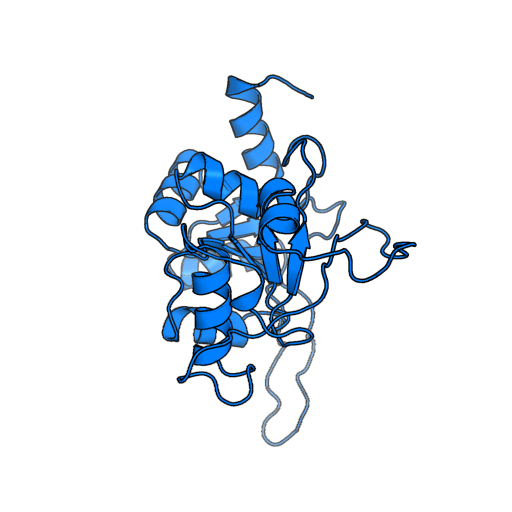77 129 SER A O 1
ATOM 883 N N . HIS A 1 130 ? -9.313 15.239 18.512 1.00 11.77 130 HIS A N 1
ATOM 884 C CA . HIS A 1 130 ? -9.495 15.227 17.081 1.00 11.76 130 HIS A CA 1
ATOM 885 C C . HIS A 1 130 ? -9.124 13.885 16.433 1.00 12.42 130 HIS A C 1
ATOM 886 O O . HIS A 1 130 ? -9.314 13.727 15.219 1.00 13.01 130 HIS A O 1
ATOM 893 N N . PHE A 1 131 ? -8.584 12.954 17.219 1.00 11.61 131 PHE A N 1
ATOM 894 C CA . PHE A 1 131 ? -8.147 11.678 16.683 1.00 11.36 131 PHE A CA 1
ATOM 895 C C . PHE A 1 131 ? -8.767 10.519 17.412 1.00 11.84 131 PHE A C 1
ATOM 896 O O . PHE A 1 131 ? -8.823 10.503 18.638 1.00 15.03 131 PHE A O 1
ATOM 904 N N . ARG A 1 132 ? -9.192 9.533 16.631 1.00 12.35 132 ARG A N 1
ATOM 905 C CA . ARG A 1 132 ? -9.711 8.299 17.177 1.00 13.75 132 ARG A CA 1
ATOM 906 C C . ARG A 1 132 ? -8.513 7.354 17.258 1.00 14.40 132 ARG A C 1
ATOM 907 O O . ARG A 1 132 ? -7.700 7.316 16.304 1.00 14.25 132 ARG A O 1
ATOM 915 N N . ARG A 1 133 ? -8.370 6.586 18.326 1.00 12.66 133 ARG A N 1
ATOM 916 C CA . ARG A 1 133 ? -7.288 5.609 18.448 1.00 12.77 133 ARG A CA 1
ATOM 917 C C . ARG A 1 133 ? -7.930 4.240 18.745 1.00 14.40 133 ARG A C 1
ATOM 918 O O . ARG A 1 133 ? -8.869 4.166 19.566 1.00 16.55 133 ARG A O 1
ATOM 926 N N . PRO A 1 134 ? -7.493 3.146 18.132 1.00 12.24 134 PRO A N 1
ATOM 927 C CA . PRO A 1 134 ? -6.455 3.065 17.124 1.00 11.76 134 PRO A CA 1
ATOM 928 C C . PRO A 1 134 ? -7.076 3.456 15.781 1.00 11.64 134 PRO A C 1
ATOM 929 O O . PRO A 1 134 ? -8.263 3.772 15.668 1.00 12.95 134 PRO A O 1
ATOM 933 N N . GLY A 1 135 ? -6.247 3.470 14.752 1.00 10.65 135 GLY A N 1
ATOM 934 C CA . GLY A 1 135 ? -6.702 3.862 13.445 1.00 11.31 135 GLY A CA 1
ATOM 935 C C . GLY A 1 135 ? -5.744 3.367 12.355 1.00 11.80 135 GLY A C 1
ATOM 936 O O . GLY A 1 135 ? -5.028 2.368 12.528 1.00 12.22 135 GLY A O 1
ATOM 937 N N . HIS A 1 136 ? -5.706 4.109 11.243 1.00 10.18 136 HIS A N 1
ATOM 938 C CA . HIS A 1 136 ? -4.993 3.675 10.058 1.00 10.21 136 HIS A CA 1
ATOM 939 C C . HIS A 1 136 ? -3.836 4.530 9.611 1.00 10.51 136 HIS A C 1
ATOM 940 O O . HIS A 1 136 ? -3.254 4.236 8.578 1.00 11.91 136 HIS A O 1
ATOM 947 N N . VAL A 1 137 ? -3.502 5.586 10.382 1.00 9.65 137 VAL A N 1
ATOM 948 C CA . VAL A 1 137 ? -2.326 6.426 10.099 1.00 9.78 137 VAL A CA 1
ATOM 949 C C . VAL A 1 137 ? -1.413 6.249 11.314 1.00 9.79 137 VAL A C 1
ATOM 950 O O . VAL A 1 137 ? -1.891 6.180 12.455 1.00 10.23 137 VAL A O 1
ATOM 954 N N . PHE A 1 138 ? -0.101 6.166 11.058 1.00 9.32 138 PHE A N 1
ATOM 955 C CA . PHE A 1 138 ? 0.883 5.836 12.093 1.00 10.05 138 PHE A CA 1
ATOM 956 C C . PHE A 1 138 ? 1.846 6.966 12.392 1.00 10.21 138 PHE A C 1
ATOM 957 O O . PHE A 1 138 ? 2.865 7.128 11.720 1.00 10.07 138 PHE A O 1
ATOM 965 N N . PRO A 1 139 ? 1.568 7.761 13.413 1.00 9.49 139 PRO A N 1
ATOM 966 C CA . PRO A 1 139 ? 2.491 8.853 13.749 1.00 10.17 139 PRO A CA 1
ATOM 967 C C . PRO A 1 139 ? 3.801 8.272 14.281 1.00 10.15 139 PRO A C 1
ATOM 968 O O . PRO A 1 139 ? 3.807 7.205 14.906 1.00 10.57 139 PRO A O 1
ATOM 972 N N . LEU A 1 140 ? 4.904 8.958 14.018 1.00 9.60 140 LEU A N 1
ATOM 973 C CA . LEU A 1 140 ? 6.229 8.502 14.441 1.00 10.29 140 LEU A CA 1
ATOM 974 C C . LEU A 1 140 ? 6.915 9.640 15.166 1.00 10.42 140 LEU A C 1
ATOM 975 O O . LEU A 1 140 ? 6.997 10.757 14.623 1.00 11.39 140 LEU A O 1
ATOM 980 N N . ARG A 1 141 ? 7.418 9.396 16.357 1.00 10.57 141 ARG A N 1
ATOM 981 C CA . ARG A 1 141 ? 8.054 10.442 17.152 1.00 10.93 141 ARG A CA 1
ATOM 982 C C . ARG A 1 141 ? 9.503 10.638 16.788 1.00 10.95 141 ARG A C 1
ATOM 983 O O . ARG A 1 141 ? 10.335 9.770 17.059 1.00 12.31 141 ARG A O 1
ATOM 991 N N . ALA A 1 142 ? 9.829 11.782 16.156 1.00 11.27 142 ALA A N 1
ATOM 992 C CA . ALA A 1 142 ? 11.209 12.061 15.831 1.00 11.48 142 ALA A CA 1
ATOM 993 C C . ALA A 1 142 ? 11.989 12.317 17.123 1.00 12.71 142 ALA A C 1
ATOM 994 O O . ALA A 1 142 ? 11.405 12.844 18.087 1.00 14.05 142 ALA A O 1
ATOM 996 N N . VAL A 1 143 ? 13.291 11.994 17.156 1.00 12.66 143 VAL A N 1
ATOM 997 C CA . VAL A 1 143 ? 14.058 12.294 18.361 1.00 14.00 143 VAL A CA 1
ATOM 998 C C . VAL A 1 143 ? 14.372 13.779 18.406 1.00 15.52 143 VAL A C 1
ATOM 999 O O . VAL A 1 143 ? 14.459 14.452 17.370 1.00 14.98 143 VAL A O 1
ATOM 1003 N N . ALA A 1 144 ? 14.500 14.257 19.641 1.00 19.18 144 ALA A N 1
ATOM 1004 C CA . ALA A 1 144 ? 14.755 15.674 19.859 1.00 27.05 144 ALA A CA 1
ATOM 1005 C C . ALA A 1 144 ? 15.963 16.224 19.140 1.00 20.13 144 ALA A C 1
ATOM 1006 O O . ALA A 1 144 ? 15.971 17.366 18.731 1.00 22.15 144 ALA A O 1
ATOM 1008 N N . GLY A 1 145 ? 16.982 15.410 18.989 1.00 16.86 145 GLY A N 1
ATOM 1009 C CA . GLY A 1 145 ? 18.195 15.864 18.335 1.00 16.58 145 GLY A CA 1
ATOM 1010 C C . GLY A 1 145 ? 18.125 15.952 16.824 1.00 18.94 145 GLY A C 1
ATOM 1011 O O . GLY A 1 145 ? 19.111 16.350 16.213 1.00 19.61 145 GLY A O 1
ATOM 1012 N N . GLY A 1 146 ? 17.008 15.552 16.195 1.00 15.85 146 GLY A N 1
ATOM 1013 C CA . GLY A 1 146 ? 16.898 15.664 14.733 1.00 14.41 146 GLY A CA 1
ATOM 1014 C C . GLY A 1 146 ? 17.754 14.723 13.931 1.00 15.12 146 GLY A C 1
ATOM 1015 O O . GLY A 1 146 ? 18.269 13.711 14.458 1.00 14.16 146 GLY A O 1
ATOM 1016 N N . VAL A 1 147 ? 17.935 15.056 12.643 1.00 13.95 147 VAL A N 1
ATOM 1017 C CA . VAL A 1 147 ? 18.688 14.169 11.775 1.00 13.13 147 VAL A CA 1
ATOM 1018 C C . VAL A 1 147 ? 20.132 13.899 12.154 1.00 12.80 147 VAL A C 1
ATOM 1019 O O . VAL A 1 147 ? 20.707 12.871 11.807 1.00 13.53 147 VAL A O 1
ATOM 1023 N N . ARG A 1 148 ? 20.769 14.852 12.817 1.00 12.37 148 ARG A N 1
ATOM 1024 C CA . ARG A 1 148 ? 22.129 14.622 13.208 1.00 12.51 148 ARG A CA 1
ATOM 1025 C C . ARG A 1 148 ? 22.196 13.531 14.290 1.00 15.22 148 ARG A C 1
ATOM 1026 O O . ARG A 1 148 ? 23.193 12.842 14.415 1.00 15.67 148 ARG A O 1
ATOM 1034 N N . ALA A 1 149 ? 21.137 13.397 15.100 1.00 12.72 149 ALA A N 1
ATOM 1035 C CA . ALA A 1 149 ? 21.086 12.437 16.196 1.00 14.86 149 ALA A CA 1
ATOM 1036 C C . ALA A 1 149 ? 20.603 11.044 15.778 1.00 14.85 149 ALA A C 1
ATOM 1037 O O . ALA A 1 149 ? 21.098 10.037 16.327 1.00 16.38 149 ALA A O 1
ATOM 1039 N N . ARG A 1 150 ? 19.676 10.971 14.835 1.00 12.54 150 ARG A N 1
ATOM 1040 C CA . ARG A 1 150 ? 19.157 9.700 14.359 1.00 12.34 150 ARG A CA 1
ATOM 1041 C C . ARG A 1 150 ? 18.923 9.900 12.875 1.00 12.09 150 ARG A C 1
ATOM 1042 O O . ARG A 1 150 ? 18.103 10.729 12.490 1.00 12.76 150 ARG A O 1
ATOM 1050 N N . ARG A 1 151 ? 19.668 9.209 12.055 1.00 12.62 151 ARG A N 1
ATOM 1051 C CA . ARG A 1 151 ? 19.677 9.397 10.598 1.00 13.33 151 ARG A CA 1
ATOM 1052 C C . ARG A 1 151 ? 18.577 8.657 9.889 1.00 12.09 151 ARG A C 1
ATOM 1053 O O . ARG A 1 151 ? 18.840 7.915 8.951 1.00 15.17 151 ARG A O 1
ATOM 1061 N N . GLY A 1 152 ? 17.367 8.838 10.386 1.00 11.93 152 GLY A N 1
ATOM 1062 C CA . GLY A 1 152 ? 16.205 8.127 9.880 1.00 12.43 152 GLY A CA 1
ATOM 1063 C C . GLY A 1 152 ? 15.250 9.002 9.073 1.00 11.22 152 GLY A C 1
ATOM 1064 O O . GLY A 1 152 ? 15.308 10.234 9.107 1.00 11.20 152 GLY A O 1
ATOM 1065 N N . HIS A 1 153 ? 14.353 8.343 8.335 1.00 10.85 153 HIS A N 1
ATOM 1066 C CA . HIS A 1 153 ? 13.365 9.061 7.546 1.00 10.35 153 HIS A CA 1
ATOM 1067 C C . HIS A 1 153 ? 12.396 9.832 8.435 1.00 10.61 153 HIS A C 1
ATOM 1068 O O . HIS A 1 153 ? 11.836 10.865 8.019 1.00 10.71 153 HIS A O 1
ATOM 1075 N N . THR A 1 154 ? 12.173 9.342 9.667 1.00 10.29 154 THR A N 1
ATOM 1076 C CA . THR A 1 154 ? 11.302 10.041 10.606 1.00 9.84 154 THR A CA 1
ATOM 1077 C C . THR A 1 154 ? 11.893 11.437 10.871 1.00 11.01 154 THR A C 1
ATOM 1078 O O . THR A 1 154 ? 11.237 12.486 10.712 1.00 10.17 154 THR A O 1
ATOM 1082 N N . GLU A 1 155 ? 13.167 11.436 11.270 1.00 10.35 155 GLU A N 1
ATOM 1083 C CA . GLU A 1 155 ? 13.847 12.707 11.523 1.00 10.70 155 GLU A CA 1
ATOM 1084 C C . GLU A 1 155 ? 13.928 13.545 10.254 1.00 10.39 155 GLU A C 1
ATOM 1085 O O . GLU A 1 155 ? 13.794 14.774 10.345 1.00 10.78 155 GLU A O 1
ATOM 1091 N N . ALA A 1 156 ? 14.191 12.913 9.118 1.00 9.95 156 ALA A N 1
ATOM 1092 C CA . ALA A 1 156 ? 14.295 13.683 7.884 1.00 10.46 156 ALA A CA 1
ATOM 1093 C C . ALA A 1 156 ? 12.999 14.416 7.582 1.00 10.60 156 ALA A C 1
ATOM 1094 O O . ALA A 1 156 ? 13.012 15.584 7.120 1.00 10.89 156 ALA A O 1
ATOM 1096 N N . GLY A 1 157 ? 11.862 13.762 7.824 1.00 10.18 157 GLY A N 1
ATOM 1097 C CA . GLY A 1 157 ? 10.622 14.452 7.530 1.00 10.58 157 GLY A CA 1
ATOM 1098 C C . GLY A 1 157 ? 10.404 15.668 8.435 1.00 10.52 157 GLY A C 1
ATOM 1099 O O . GLY A 1 157 ? 9.994 16.753 7.978 1.00 10.58 157 GLY A O 1
ATOM 1100 N N . VAL A 1 158 ? 10.628 15.475 9.739 1.00 9.91 158 VAL A N 1
ATOM 1101 C CA . VAL A 1 158 ? 10.475 16.586 10.670 1.00 9.60 158 VAL A CA 1
ATOM 1102 C C . VAL A 1 158 ? 11.474 17.705 10.353 1.00 10.83 158 VAL A C 1
ATOM 1103 O O . VAL A 1 158 ? 11.156 18.898 10.451 1.00 10.69 158 VAL A O 1
ATOM 1107 N N . GLU A 1 159 ? 12.686 17.320 9.969 1.00 10.24 159 GLU A N 1
ATOM 1108 C CA . GLU A 1 159 ? 13.729 18.301 9.630 1.00 10.78 159 GLU A CA 1
ATOM 1109 C C . GLU A 1 159 ? 13.298 19.130 8.426 1.00 10.02 159 GLU A C 1
ATOM 1110 O O . GLU A 1 159 ? 13.448 20.370 8.435 1.00 10.83 159 GLU A O 1
ATOM 1116 N N . LEU A 1 160 ? 12.744 18.463 7.400 1.00 9.80 160 LEU A N 1
ATOM 1117 C CA . LEU A 1 160 ? 12.272 19.199 6.223 1.00 10.41 160 LEU A CA 1
ATOM 1118 C C . LEU A 1 160 ? 11.159 20.170 6.604 1.00 10.47 160 LEU A C 1
ATOM 1119 O O . LEU A 1 160 ? 11.127 21.305 6.100 1.00 11.01 160 LEU A O 1
ATOM 1124 N N . CYS A 1 161 ? 10.252 19.755 7.490 1.00 10.12 161 CYS A N 1
ATOM 1125 C CA . CYS A 1 161 ? 9.191 20.671 7.903 1.00 10.81 161 CYS A CA 1
ATOM 1126 C C . CYS A 1 161 ? 9.814 21.910 8.542 1.00 10.89 161 CYS A C 1
ATOM 1127 O O . CYS A 1 161 ? 9.413 23.047 8.248 1.00 11.66 161 CYS A O 1
ATOM 1130 N N . ARG A 1 162 ? 10.780 21.718 9.422 1.00 10.88 162 ARG A N 1
ATOM 1131 C CA . ARG A 1 162 ? 11.424 22.862 10.065 1.00 12.19 162 ARG A CA 1
ATOM 1132 C C . ARG A 1 162 ? 12.104 23.759 9.030 1.00 12.86 162 ARG A C 1
ATOM 1133 O O . ARG A 1 162 ? 11.947 25.001 9.030 1.00 12.54 162 ARG A O 1
ATOM 1141 N N . LEU A 1 163 ? 12.880 23.143 8.150 1.00 11.25 163 LEU A N 1
ATOM 1142 C CA . LEU A 1 163 ? 13.638 23.892 7.147 1.00 12.08 163 LEU A CA 1
ATOM 1143 C C . LEU A 1 163 ? 12.759 24.652 6.178 1.00 11.91 163 LEU A C 1
ATOM 1144 O O . LEU A 1 163 ? 13.188 25.724 5.690 1.00 12.62 163 LEU A O 1
ATOM 1149 N N . ALA A 1 164 ? 11.569 24.109 5.904 1.00 11.57 164 ALA A N 1
ATOM 1150 C CA . ALA A 1 164 ? 10.646 24.720 4.954 1.00 11.00 164 ALA A CA 1
ATOM 1151 C C . ALA A 1 164 ? 9.654 25.638 5.619 1.00 12.42 164 ALA A C 1
ATOM 1152 O O . ALA A 1 164 ? 8.788 26.167 4.917 1.00 14.40 164 ALA A O 1
ATOM 1154 N N . GLY A 1 165 ? 9.743 25.796 6.940 1.00 12.63 165 GLY A N 1
ATOM 1155 C CA . GLY A 1 165 ? 8.809 26.676 7.655 1.00 12.65 165 GLY A CA 1
ATOM 1156 C C . GLY A 1 165 ? 7.386 26.137 7.712 1.00 14.52 165 GLY A C 1
ATOM 1157 O O . GLY A 1 165 ? 6.414 26.902 7.765 1.00 15.23 165 GLY A O 1
ATOM 1158 N N . LYS A 1 166 ? 7.242 24.794 7.698 1.00 12.48 166 LYS A N 1
ATOM 1159 C CA . LYS A 1 166 ? 5.938 24.150 7.743 1.00 12.20 166 LYS A CA 1
ATOM 1160 C C . LYS A 1 166 ? 5.580 23.719 9.170 1.00 11.87 166 LYS A C 1
ATOM 1161 O O . LYS A 1 166 ? 6.382 23.747 10.079 1.00 12.90 166 LYS A O 1
ATOM 1167 N N . ARG A 1 167 ? 4.342 23.278 9.327 1.00 11.50 167 ARG A N 1
ATOM 1168 C CA . ARG A 1 167 ? 3.912 22.745 10.601 1.00 11.76 167 ARG A CA 1
ATOM 1169 C C . ARG A 1 167 ? 4.798 21.499 10.848 1.00 11.01 167 ARG A C 1
ATOM 1170 O O . ARG A 1 167 ? 5.225 20.826 9.899 1.00 11.43 167 ARG A O 1
ATOM 1178 N N . PRO A 1 168 ? 5.054 21.152 12.101 1.00 10.86 168 PRO A N 1
ATOM 1179 C CA . PRO A 1 168 ? 5.980 20.078 12.494 1.00 10.76 168 PRO A CA 1
ATOM 1180 C C . PRO A 1 168 ? 5.454 18.642 12.380 1.00 10.30 168 PRO A C 1
ATOM 1181 O O . PRO A 1 168 ? 5.634 17.840 13.278 1.00 11.37 168 PRO A O 1
ATOM 1185 N N . VAL A 1 169 ? 4.805 18.359 11.252 1.00 10.47 169 VAL A N 1
ATOM 1186 C CA . VAL A 1 169 ? 4.268 17.033 10.967 1.00 10.00 169 VAL A CA 1
ATOM 1187 C C . VAL A 1 169 ? 4.480 16.747 9.480 1.00 10.23 169 VAL A C 1
ATOM 1188 O O . VAL A 1 169 ? 4.083 17.521 8.601 1.00 9.95 169 VAL A O 1
ATOM 1192 N N . ALA A 1 170 ? 5.120 15.601 9.204 1.00 9.84 170 ALA A N 1
ATOM 1193 C CA . ALA A 1 170 ? 5.354 15.157 7.844 1.00 9.93 170 ALA A CA 1
ATOM 1194 C C . ALA A 1 170 ? 4.559 13.867 7.610 1.00 9.93 170 ALA A C 1
ATOM 1195 O O . ALA A 1 170 ? 3.870 13.372 8.513 1.00 10.45 170 ALA A O 1
ATOM 1197 N N . VAL A 1 171 ? 4.660 13.347 6.384 1.00 9.69 171 VAL A N 1
ATOM 1198 C CA . VAL A 1 171 ? 4.046 12.071 5.990 1.00 9.38 171 VAL A CA 1
ATOM 1199 C C . VAL A 1 171 ? 5.147 11.320 5.240 1.00 9.06 171 VAL A C 1
ATOM 1200 O O . VAL A 1 171 ? 5.778 11.906 4.365 1.00 9.64 171 VAL A O 1
ATOM 1204 N N . ILE A 1 172 ? 5.380 10.052 5.599 1.00 8.80 172 ILE A N 1
ATOM 1205 C CA . ILE A 1 172 ? 6.397 9.251 4.938 1.00 9.53 172 ILE A CA 1
ATOM 1206 C C . ILE A 1 172 ? 5.901 7.844 4.679 1.00 9.22 172 ILE A C 1
ATOM 1207 O O . ILE A 1 172 ? 5.063 7.316 5.408 1.00 9.61 172 ILE A O 1
ATOM 1212 N N . SER A 1 173 ? 6.484 7.233 3.637 1.00 9.06 173 SER A N 1
ATOM 1213 C CA . SER A 1 173 ? 6.252 5.818 3.366 1.00 10.07 173 SER A CA 1
ATOM 1214 C C . SER A 1 173 ? 7.374 5.330 2.463 1.00 9.88 173 SER A C 1
ATOM 1215 O O . SER A 1 173 ? 7.902 6.116 1.657 1.00 10.34 173 SER A O 1
ATOM 1218 N N . GLU A 1 174 ? 7.728 4.051 2.573 1.00 9.63 174 GLU A N 1
ATOM 1219 C CA . GLU A 1 174 ? 8.813 3.498 1.767 1.00 10.44 174 GLU A CA 1
ATOM 1220 C C . GLU A 1 174 ? 8.399 3.223 0.316 1.00 10.73 174 GLU A C 1
ATOM 1221 O O . GLU A 1 174 ? 7.305 2.702 0.061 1.00 10.81 174 GLU A O 1
ATOM 1227 N N . ILE A 1 175 ? 9.281 3.544 -0.632 1.00 10.03 175 ILE A N 1
ATOM 1228 C CA . ILE A 1 175 ? 9.006 3.278 -2.047 1.00 11.05 175 ILE A CA 1
ATOM 1229 C C . ILE A 1 175 ? 9.397 1.837 -2.335 1.00 11.62 175 ILE A C 1
ATOM 1230 O O . ILE A 1 175 ? 10.551 1.454 -2.293 1.00 12.57 175 ILE A O 1
ATOM 1235 N N . VAL A 1 176 ? 8.399 0.990 -2.628 1.00 13.93 176 VAL A N 1
ATOM 1236 C CA . VAL A 1 176 ? 8.686 -0.429 -2.893 1.00 13.08 176 VAL A CA 1
ATOM 1237 C C . VAL A 1 176 ? 8.913 -0.656 -4.386 1.00 13.67 176 VAL A C 1
ATOM 1238 O O . VAL A 1 176 ? 8.641 0.180 -5.235 1.00 14.80 176 VAL A O 1
ATOM 1242 N N . ASP A 1 177 ? 9.450 -1.850 -4.696 1.00 11.77 177 ASP A N 1
ATOM 1243 C CA . ASP A 1 177 ? 9.569 -2.309 -6.057 1.00 13.16 177 ASP A CA 1
ATOM 1244 C C . ASP A 1 177 ? 8.421 -3.326 -6.153 1.00 13.57 177 ASP A C 1
ATOM 1245 O O . ASP A 1 177 ? 8.465 -4.401 -5.549 1.00 14.40 177 ASP A O 1
ATOM 1250 N N . ASP A 1 178 ? 7.365 -2.972 -6.866 1.00 13.85 178 ASP A N 1
ATOM 1251 C CA . ASP A 1 178 ? 6.237 -3.901 -6.932 1.00 15.78 178 ASP A CA 1
ATOM 1252 C C . ASP A 1 178 ? 6.454 -5.070 -7.869 1.00 16.87 178 ASP A C 1
ATOM 1253 O O . ASP A 1 178 ? 5.560 -5.910 -8.017 1.00 18.24 178 ASP A O 1
ATOM 1258 N N . GLY A 1 179 ? 7.622 -5.151 -8.489 1.00 14.76 179 GLY A N 1
ATOM 1259 C CA . GLY A 1 179 ? 7.865 -6.274 -9.347 1.00 17.64 179 GLY A CA 1
ATOM 1260 C C . GLY A 1 179 ? 7.070 -6.152 -10.630 1.00 20.04 179 GLY A C 1
ATOM 1261 O O . GLY A 1 179 ? 6.621 -5.058 -11.011 1.00 19.00 179 GLY A O 1
ATOM 1262 N N . GLN A 1 180 ? 6.874 -7.303 -11.275 1.00 16.44 180 GLN A N 1
ATOM 1263 C CA . GLN A 1 180 ? 6.140 -7.261 -12.520 1.00 18.41 180 GLN A CA 1
ATOM 1264 C C . GLN A 1 180 ? 4.805 -7.946 -12.430 1.00 13.92 180 GLN A C 1
ATOM 1265 O O . GLN A 1 180 ? 4.679 -8.981 -11.766 1.00 13.55 180 GLN A O 1
ATOM 1271 N N . GLU A 1 181 ? 3.872 -7.373 -13.170 1.00 15.92 181 GLU A N 1
ATOM 1272 C CA . GLU A 1 181 ? 2.536 -7.938 -13.273 1.00 14.08 181 GLU A CA 1
ATOM 1273 C C . GLU A 1 181 ? 2.665 -9.272 -13.985 1.00 13.39 181 GLU A C 1
ATOM 1274 O O . GLU A 1 181 ? 3.574 -9.444 -14.809 1.00 14.48 181 GLU A O 1
ATOM 1280 N N . VAL A 1 182 ? 1.769 -10.202 -13.632 1.00 11.99 182 VAL A N 1
ATOM 1281 C CA . VAL A 1 182 ? 1.713 -11.507 -14.272 1.00 12.34 182 VAL A CA 1
ATOM 1282 C C . VAL A 1 182 ? 0.272 -11.586 -14.734 1.00 11.75 182 VAL A C 1
ATOM 1283 O O . VAL A 1 182 ? -0.643 -11.626 -13.904 1.00 12.33 182 VAL A O 1
ATOM 1287 N N . GLU A 1 183 ? 0.043 -11.558 -16.064 1.00 12.47 183 GLU A N 1
ATOM 1288 C CA . GLU A 1 183 ? -1.319 -11.513 -16.578 1.00 12.77 183 GLU A CA 1
ATOM 1289 C C . GLU A 1 183 ? -2.209 -12.599 -16.010 1.00 12.62 183 GLU A C 1
ATOM 1290 O O . GLU A 1 183 ? -1.851 -13.779 -16.051 1.00 12.66 183 GLU A O 1
ATOM 1296 N N . GLY A 1 184 ? -3.357 -12.191 -15.458 1.00 12.55 184 GLY A N 1
ATOM 1297 C CA . GLY A 1 184 ? -4.326 -13.158 -14.934 1.00 14.07 184 GLY A CA 1
ATOM 1298 C C . GLY A 1 184 ? -3.945 -13.908 -13.670 1.00 13.34 184 GLY A C 1
ATOM 1299 O O . GLY A 1 184 ? -4.675 -14.801 -13.288 1.00 15.38 184 GLY A O 1
ATOM 1300 N N . ARG A 1 185 ? -2.848 -13.555 -12.995 1.00 11.38 185 ARG A N 1
ATOM 1301 C CA . ARG A 1 185 ? -2.433 -14.276 -11.798 1.00 11.52 185 ARG A CA 1
ATOM 1302 C C . ARG A 1 185 ? -2.221 -13.298 -10.653 1.00 11.47 185 ARG A C 1
ATOM 1303 O O . ARG A 1 185 ? -1.610 -12.237 -10.844 1.00 11.94 185 ARG A O 1
ATOM 1311 N N . ALA A 1 186 ? -2.668 -13.686 -9.462 1.00 10.39 186 ALA A N 1
ATOM 1312 C CA . ALA A 1 186 ? -2.558 -12.852 -8.287 1.00 10.47 186 ALA A CA 1
ATOM 1313 C C . ALA A 1 186 ? -1.201 -12.942 -7.595 1.00 10.42 186 ALA A C 1
ATOM 1314 O O . ALA A 1 186 ? -1.093 -13.265 -6.420 1.00 10.40 186 ALA A O 1
ATOM 1316 N N . VAL A 1 187 ? -0.161 -12.593 -8.371 1.00 9.86 187 VAL A N 1
ATOM 1317 C CA . VAL A 1 187 ? 1.223 -12.576 -7.895 1.00 10.50 187 VAL A CA 1
ATOM 1318 C C . VAL A 1 187 ? 1.935 -11.456 -8.641 1.00 10.97 187 VAL A C 1
ATOM 1319 O O . VAL A 1 187 ? 1.477 -11.032 -9.701 1.00 11.31 187 VAL A O 1
ATOM 1323 N N . ARG A 1 188 ? 3.071 -11.003 -8.117 1.00 9.98 188 ARG A N 1
ATOM 1324 C CA . ARG A 1 188 ? 3.940 -10.068 -8.846 1.00 10.34 188 ARG A CA 1
ATOM 1325 C C . ARG A 1 188 ? 5.321 -10.723 -8.802 1.00 11.81 188 ARG A C 1
ATOM 1326 O O . ARG A 1 188 ? 5.789 -11.122 -7.732 1.00 15.05 188 ARG A O 1
ATOM 1334 N N . ALA A 1 189 ? 5.989 -10.787 -9.924 1.00 12.83 189 ALA A N 1
ATOM 1335 C CA . ALA A 1 189 ? 7.319 -11.415 -9.948 1.00 14.62 189 ALA A CA 1
ATOM 1336 C C . ALA A 1 189 ? 8.425 -10.456 -9.572 1.00 15.83 189 ALA A C 1
ATOM 1337 O O . ALA A 1 189 ? 8.380 -9.271 -9.916 1.00 15.46 189 ALA A O 1
ATOM 1339 N N . ALA A 1 190 ? 9.389 -11.012 -8.863 1.00 16.98 190 ALA A N 1
ATOM 1340 C CA . ALA A 1 190 ? 10.579 -10.278 -8.479 1.00 15.96 190 ALA A CA 1
ATOM 1341 C C . ALA A 1 190 ? 10.328 -8.923 -7.826 1.00 16.68 190 ALA A C 1
ATOM 1342 O O . ALA A 1 190 ? 10.912 -7.904 -8.219 1.00 16.85 190 ALA A O 1
ATOM 1344 N N . PRO A 1 191 ? 9.547 -8.897 -6.769 1.00 13.42 191 PRO A N 1
ATOM 1345 C CA . PRO A 1 191 ? 9.326 -7.627 -6.064 1.00 13.09 191 PRO A CA 1
ATOM 1346 C C . PRO A 1 191 ? 10.515 -7.369 -5.127 1.00 15.04 191 PRO A C 1
ATOM 1347 O O . PRO A 1 191 ? 11.413 -8.195 -5.009 1.00 16.01 191 PRO A O 1
ATOM 1351 N N . GLY A 1 192 ? 10.538 -6.184 -4.500 1.00 13.69 192 GLY A N 1
ATOM 1352 C CA . GLY A 1 192 ? 11.620 -5.842 -3.578 1.00 14.57 192 GLY A CA 1
ATOM 1353 C C . GLY A 1 192 ? 11.400 -4.419 -3.091 1.00 14.98 192 GLY A C 1
ATOM 1354 O O . GLY A 1 192 ? 10.262 -3.970 -2.951 1.00 14.21 192 GLY A O 1
ATOM 1355 N N . MET A 1 193 ? 12.503 -3.707 -2.880 1.00 16.14 193 MET A N 1
ATOM 1356 C CA . MET A 1 193 ? 12.471 -2.304 -2.479 1.00 14.26 193 MET A CA 1
ATOM 1357 C C . MET A 1 193 ? 13.209 -1.532 -3.540 1.00 15.61 193 MET A C 1
ATOM 1358 O O . MET A 1 193 ? 14.177 -2.039 -4.126 1.00 17.02 193 MET A O 1
ATOM 1363 N N . LEU A 1 194 ? 12.798 -0.292 -3.800 1.00 16.09 194 LEU A N 1
ATOM 1364 C CA . LEU A 1 194 ? 13.516 0.459 -4.801 1.00 18.32 194 LEU A CA 1
ATOM 1365 C C . LEU A 1 194 ? 14.838 0.920 -4.220 1.00 18.84 194 LEU A C 1
ATOM 1366 O O . LEU A 1 194 ? 14.888 1.370 -3.085 1.00 19.70 194 LEU A O 1
ATOM 1371 N N . ARG A 1 195 ? 15.934 0.868 -4.976 1.00 18.90 195 ARG A N 1
ATOM 1372 C CA . ARG A 1 195 ? 17.189 1.345 -4.417 1.00 20.33 195 ARG A CA 1
ATOM 1373 C C . ARG A 1 195 ? 17.948 2.307 -5.324 1.00 30.45 195 ARG A C 1
ATOM 1374 O O . ARG A 1 195 ? 17.826 2.265 -6.563 1.00 25.01 195 ARG A O 1
ATOM 1382 N N . GLY A 1 196 ? 18.797 3.106 -4.663 1.00 22.98 196 GLY A N 1
ATOM 1383 C CA . GLY A 1 196 ? 19.723 4.049 -5.273 1.00 20.04 196 GLY A CA 1
ATOM 1384 C C . GLY A 1 196 ? 19.322 4.681 -6.577 1.00 19.85 196 GLY A C 1
ATOM 138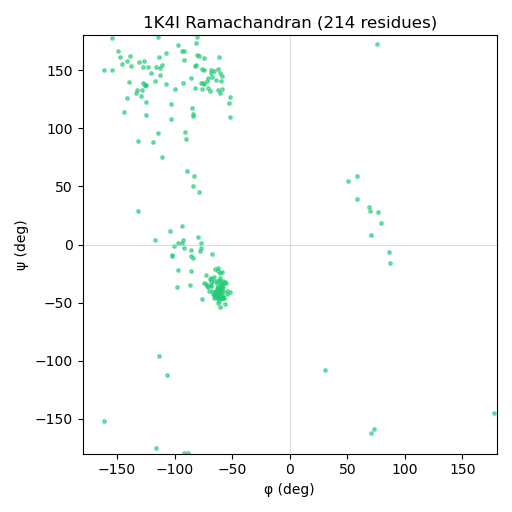5 O O . GLY A 1 196 ? 18.433 5.512 -6.617 1.00 18.74 196 GLY A O 1
ATOM 1386 N N . ASP A 1 197 ? 19.962 4.282 -7.677 1.00 18.34 197 ASP A N 1
ATOM 1387 C CA . ASP A 1 197 ? 19.638 4.873 -8.973 1.00 21.82 197 ASP A CA 1
ATOM 1388 C C . ASP A 1 197 ? 18.188 4.748 -9.427 1.00 17.23 197 ASP A C 1
ATOM 1389 O O . ASP A 1 197 ? 17.661 5.585 -10.163 1.00 16.64 197 ASP A O 1
ATOM 1394 N N . GLU A 1 198 ? 17.559 3.646 -9.015 1.00 18.12 198 GLU A N 1
ATOM 1395 C CA . GLU A 1 198 ? 16.196 3.480 -9.404 1.00 16.81 198 GLU A CA 1
ATOM 1396 C C . GLU A 1 198 ? 15.308 4.509 -8.693 1.00 15.77 198 GLU A C 1
ATOM 1397 O O . GLU A 1 198 ? 14.248 4.899 -9.217 1.00 15.76 198 GLU A O 1
ATOM 1403 N N . CYS A 1 199 ? 15.744 4.900 -7.465 1.00 15.71 199 CYS A N 1
ATOM 1404 C CA . CYS A 1 199 ? 14.982 5.865 -6.688 1.00 13.36 199 CYS A CA 1
ATOM 1405 C C . CYS A 1 199 ? 15.112 7.213 -7.329 1.00 14.29 199 CYS A C 1
ATOM 1406 O O . CYS A 1 199 ? 14.151 7.964 -7.380 1.00 14.08 199 CYS A O 1
ATOM 1409 N N . VAL A 1 200 ? 16.311 7.498 -7.862 1.00 13.86 200 VAL A N 1
ATOM 1410 C CA . VAL A 1 200 ? 16.501 8.755 -8.544 1.00 13.03 200 VAL A CA 1
ATOM 1411 C C . VAL A 1 200 ? 15.649 8.772 -9.804 1.00 14.22 200 VAL A C 1
ATOM 1412 O O . VAL A 1 200 ? 14.988 9.780 -10.138 1.00 13.54 200 VAL A O 1
ATOM 1416 N N . ALA A 1 201 ? 15.629 7.643 -10.535 1.00 13.98 201 ALA A N 1
ATOM 1417 C CA . ALA A 1 201 ? 14.845 7.595 -11.744 1.00 13.98 201 ALA A CA 1
ATOM 1418 C C . ALA A 1 201 ? 13.367 7.779 -11.469 1.00 13.25 201 ALA A C 1
ATOM 1419 O O . ALA A 1 201 ? 12.645 8.402 -12.236 1.00 14.31 201 ALA A O 1
ATOM 1421 N N . PHE A 1 202 ? 12.897 7.206 -10.355 1.00 13.14 202 PHE A N 1
ATOM 1422 C CA . PHE A 1 202 ? 11.490 7.349 -9.937 1.00 14.00 202 PHE A CA 1
ATOM 1423 C C . PHE A 1 202 ? 11.190 8.848 -9.696 1.00 12.01 202 PHE A C 1
ATOM 1424 O O . PHE A 1 202 ? 10.225 9.395 -10.187 1.00 12.93 202 PHE A O 1
ATOM 1432 N N . ALA A 1 203 ? 12.088 9.527 -8.980 1.00 11.85 203 ALA A N 1
ATOM 1433 C CA . ALA A 1 203 ? 11.891 10.942 -8.722 1.00 11.72 203 ALA A CA 1
ATOM 1434 C C . ALA A 1 203 ? 11.800 11.713 -10.028 1.00 13.39 203 ALA A C 1
ATOM 1435 O O . ALA A 1 203 ? 10.923 12.571 -10.193 1.00 13.23 203 ALA A O 1
ATOM 1437 N N . ARG A 1 204 ? 12.712 11.425 -10.962 1.00 12.96 204 ARG A N 1
ATOM 1438 C CA . ARG A 1 204 ? 12.698 12.165 -12.216 1.00 13.30 204 ARG A CA 1
ATOM 1439 C C . ARG A 1 204 ? 11.436 11.943 -13.019 1.00 13.51 204 ARG A C 1
ATOM 1440 O O . ARG A 1 204 ? 10.889 12.888 -13.633 1.00 15.17 204 ARG A O 1
ATOM 1448 N N . ARG A 1 205 ? 10.948 10.690 -13.045 1.00 12.90 205 ARG A N 1
ATOM 1449 C CA . ARG A 1 205 ? 9.725 10.378 -13.785 1.00 14.48 205 ARG A CA 1
ATOM 1450 C C . ARG A 1 205 ? 8.497 11.149 -13.290 1.00 13.98 205 ARG A C 1
ATOM 1451 O O . ARG A 1 205 ? 7.556 11.461 -14.026 1.00 14.91 205 ARG A O 1
ATOM 1459 N N . TRP A 1 206 ? 8.482 11.424 -11.985 1.00 11.37 206 TRP A N 1
ATOM 1460 C CA . TRP A 1 206 ? 7.362 12.067 -11.371 1.00 11.58 206 TRP A CA 1
ATOM 1461 C C . TRP A 1 206 ? 7.565 13.542 -11.048 1.00 12.12 206 TRP A C 1
ATOM 1462 O O . TRP A 1 206 ? 6.737 14.128 -10.364 1.00 13.57 206 TRP A O 1
ATOM 1473 N N . GLY A 1 207 ? 8.623 14.125 -11.558 1.00 12.25 207 GLY A N 1
ATOM 1474 C CA . GLY A 1 207 ? 8.875 15.567 -11.340 1.00 13.32 207 GLY A CA 1
ATOM 1475 C C . GLY A 1 207 ? 9.225 15.932 -9.906 1.00 14.22 207 GLY A C 1
ATOM 1476 O O . GLY A 1 207 ? 8.932 17.056 -9.493 1.00 15.25 207 GLY A O 1
ATOM 1477 N N . LEU A 1 208 ? 9.892 15.034 -9.179 1.00 11.05 208 LEU A N 1
ATOM 1478 C CA . LEU A 1 208 ? 10.210 15.274 -7.772 1.00 10.71 208 LEU A CA 1
ATOM 1479 C C . LEU A 1 208 ? 11.674 15.485 -7.520 1.00 11.28 208 LEU A C 1
ATOM 1480 O O . LEU A 1 208 ? 12.504 14.936 -8.240 1.00 13.04 208 LEU A O 1
ATOM 1485 N N . LYS A 1 209 ? 11.990 16.201 -6.448 1.00 10.93 209 LYS A N 1
ATOM 1486 C CA . LYS A 1 209 ? 13.391 16.338 -6.053 1.00 10.65 209 LYS A CA 1
ATOM 1487 C C . LYS A 1 209 ? 13.765 15.083 -5.269 1.00 11.76 209 LYS A C 1
ATOM 1488 O O . LYS A 1 209 ? 12.902 14.402 -4.677 1.00 11.67 209 LYS A O 1
ATOM 1494 N N . VAL A 1 210 ? 15.072 14.749 -5.277 1.00 11.08 210 VAL A N 1
ATOM 1495 C CA . VAL A 1 210 ? 15.567 13.546 -4.622 1.00 11.03 210 VAL A CA 1
ATOM 1496 C C . VAL A 1 210 ? 16.893 13.877 -3.928 1.00 11.64 210 VAL A C 1
ATOM 1497 O O . VAL A 1 210 ? 17.738 14.649 -4.443 1.00 11.45 210 VAL A O 1
ATOM 1501 N N . CYS A 1 211 ? 17.061 13.326 -2.720 1.00 10.62 211 CYS A N 1
ATOM 1502 C CA . CYS A 1 211 ? 18.262 13.623 -1.975 1.00 10.89 211 CYS A CA 1
ATOM 1503 C C . CYS A 1 211 ? 18.594 12.502 -0.999 1.00 11.14 211 CYS A C 1
ATOM 1504 O O . CYS A 1 211 ? 17.847 11.524 -0.858 1.00 10.81 211 CYS A O 1
ATOM 1507 N N . THR A 1 212 ? 19.711 12.681 -0.301 1.00 11.13 212 THR A N 1
ATOM 1508 C CA . THR A 1 212 ? 20.110 11.736 0.719 1.00 11.89 212 THR A CA 1
ATOM 1509 C C . THR A 1 212 ? 20.044 12.379 2.107 1.00 12.25 212 THR A C 1
ATOM 1510 O O . THR A 1 212 ? 20.248 13.598 2.297 1.00 11.63 212 THR A O 1
ATOM 1514 N N . ILE A 1 213 ? 19.805 11.544 3.125 1.00 11.18 213 ILE A N 1
ATOM 1515 C CA . ILE A 1 213 ? 19.845 12.039 4.494 1.00 11.64 213 ILE A CA 1
ATOM 1516 C C . ILE A 1 213 ? 21.265 12.527 4.802 1.00 10.93 213 ILE A C 1
ATOM 1517 O O . ILE A 1 213 ? 21.478 13.484 5.536 1.00 11.97 213 ILE A O 1
ATOM 1522 N N . GLU A 1 214 ? 22.280 11.896 4.241 1.00 11.71 214 GLU A N 1
ATOM 1523 C CA . GLU A 1 214 ? 23.647 12.333 4.456 1.00 12.31 214 GLU A CA 1
ATOM 1524 C C . GLU A 1 214 ? 23.811 13.806 4.025 1.00 12.17 214 GLU A C 1
ATOM 1525 O O . GLU A 1 214 ? 24.419 14.620 4.733 1.00 11.65 214 GLU A O 1
ATOM 1531 N N . ASP A 1 215 ? 23.285 14.162 2.8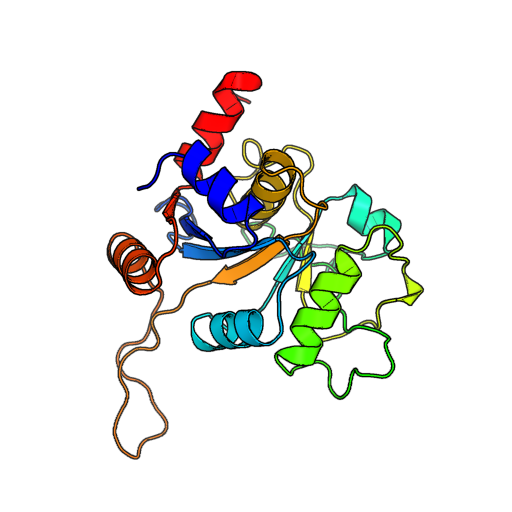47 1.00 11.09 215 ASP A N 1
ATOM 1532 C CA . ASP A 1 215 ? 23.394 15.559 2.421 1.00 11.75 215 ASP A CA 1
ATOM 1533 C C . ASP A 1 215 ? 22.539 16.451 3.289 1.00 11.26 215 ASP A C 1
ATOM 1534 O O . ASP A 1 215 ? 22.885 17.623 3.535 1.00 11.28 215 ASP A O 1
ATOM 1539 N N . MET A 1 216 ? 21.402 15.949 3.789 1.00 10.12 216 MET A N 1
ATOM 1540 C CA . MET A 1 216 ? 20.581 16.760 4.657 1.00 10.64 216 MET A CA 1
ATOM 1541 C C . MET A 1 216 ? 21.338 17.065 5.952 1.00 10.97 216 MET A C 1
ATOM 1542 O O . MET A 1 216 ? 21.305 18.174 6.484 1.00 11.36 216 MET A O 1
ATOM 1547 N N . ILE A 1 217 ? 22.028 16.074 6.494 1.00 10.56 217 ILE A N 1
ATOM 1548 C CA . ILE A 1 217 ? 22.823 16.297 7.682 1.00 10.97 217 ILE A CA 1
ATOM 1549 C C . ILE A 1 217 ? 23.941 17.328 7.379 1.00 11.52 217 ILE A C 1
ATOM 1550 O O . ILE A 1 217 ? 24.189 18.235 8.178 1.00 12.40 217 ILE A O 1
ATOM 1555 N N . ALA A 1 218 ? 24.606 17.222 6.241 1.00 11.53 218 ALA A N 1
ATOM 1556 C CA . ALA A 1 218 ? 25.632 18.185 5.871 1.00 11.21 218 ALA A CA 1
ATOM 1557 C C . ALA A 1 218 ? 25.018 19.588 5.836 1.00 11.91 218 ALA A C 1
ATOM 1558 O O . ALA A 1 218 ? 25.649 20.573 6.280 1.00 12.30 218 ALA A O 1
ATOM 1560 N N . HIS A 1 219 ? 23.796 19.722 5.324 1.00 11.15 219 HIS A N 1
ATOM 1561 C CA . HIS A 1 219 ? 23.159 21.027 5.280 1.00 10.94 219 HIS A CA 1
ATOM 1562 C C . HIS A 1 219 ? 22.956 21.587 6.688 1.00 10.99 219 HIS A C 1
ATOM 1563 O O . HIS A 1 219 ? 23.325 22.727 6.999 1.00 12.12 219 HIS A O 1
ATOM 1570 N N . VAL A 1 220 ? 22.370 20.788 7.569 1.00 10.99 220 VAL A N 1
ATOM 1571 C CA . VAL A 1 220 ? 22.135 21.214 8.924 1.00 11.66 220 VAL A CA 1
ATOM 1572 C C . VAL A 1 220 ? 23.441 21.554 9.646 1.00 11.37 220 VAL A C 1
ATOM 1573 O O . VAL A 1 220 ? 23.496 22.533 10.437 1.00 12.41 220 VAL A O 1
ATOM 1577 N N . GLU A 1 221 ? 24.497 20.775 9.407 1.00 11.04 221 GLU A N 1
ATOM 1578 C CA . GLU A 1 221 ? 25.792 21.047 10.049 1.00 11.49 221 GLU A CA 1
ATOM 1579 C C . GLU A 1 221 ? 26.346 22.442 9.678 1.00 11.47 221 GLU A C 1
ATOM 1580 O O . GLU A 1 221 ? 27.170 22.980 10.429 1.00 12.40 221 GLU A O 1
ATOM 1586 N N . LYS A 1 222 ? 25.943 23.024 8.519 1.00 11.21 222 LYS A N 1
ATOM 1587 C CA . LYS A 1 222 ? 26.437 24.346 8.172 1.00 10.89 222 LYS A CA 1
ATOM 1588 C C . LYS A 1 222 ? 26.061 25.345 9.245 1.00 11.70 222 LYS A C 1
ATOM 1589 O O . LYS A 1 222 ? 26.776 26.337 9.492 1.00 12.88 222 LYS A O 1
ATOM 1595 N N . THR A 1 223 ? 24.921 25.152 9.869 1.00 11.91 223 THR A N 1
ATOM 1596 C CA . THR A 1 223 ? 24.449 26.015 10.935 1.00 13.40 223 THR A CA 1
ATOM 1597 C C . THR A 1 223 ? 24.739 25.479 12.343 1.00 14.45 223 THR A C 1
ATOM 1598 O O . THR A 1 223 ? 25.070 26.269 13.251 1.00 16.07 223 THR A O 1
ATOM 1602 N N . GLU A 1 224 ? 24.656 24.156 12.551 1.00 12.96 224 GLU A N 1
ATOM 1603 C CA . GLU A 1 224 ? 24.824 23.600 13.873 1.00 13.76 224 GLU A CA 1
ATOM 1604 C C . GLU A 1 224 ? 26.157 22.947 14.191 1.00 16.60 224 GLU A C 1
ATOM 1605 O O . GLU A 1 224 ? 26.417 22.568 15.360 1.00 15.34 224 GLU A O 1
ATOM 1611 N N . GLY A 1 225 ? 26.997 22.746 13.182 1.00 14.42 225 GLY A N 1
ATOM 1612 C CA . GLY A 1 225 ? 28.223 22.040 13.422 1.00 13.82 225 GLY A CA 1
ATOM 1613 C C . GLY A 1 225 ? 27.903 20.526 13.545 1.00 15.27 225 GLY A C 1
ATOM 1614 O O . GLY A 1 225 ? 26.736 20.110 13.533 1.00 14.64 225 GLY A O 1
ATOM 1615 N N . LYS A 1 226 ? 28.938 19.685 13.624 1.00 19.49 226 LYS A N 1
ATOM 1616 C CA . LYS A 1 226 ? 28.761 18.258 13.754 1.00 19.07 226 LYS A CA 1
ATOM 1617 C C . LYS A 1 226 ? 28.307 17.927 15.161 1.00 26.61 226 LYS A C 1
ATOM 1618 O O . LYS A 1 226 ? 28.797 18.512 16.108 1.00 28.50 226 LYS A O 1
ATOM 1624 N N . LEU A 1 227 ? 27.353 17.001 15.297 1.00 21.49 227 LEU A N 1
ATOM 1625 C CA . LEU A 1 227 ? 26.859 16.643 16.615 1.00 24.61 227 LEU A CA 1
ATOM 1626 C C . LEU A 1 227 ? 28.008 16.001 17.366 1.00 46.26 227 LEU A C 1
ATOM 1627 O O . LEU A 1 227 ? 28.652 15.137 16.770 1.00 34.62 227 LEU A O 1
#

Radius of gyration: 16.73 Å; Cα contacts (8 Å, |Δi|>4): 477; chains: 1; bounding box: 47×41×43 Å

GO terms:
  GO:0008686 3,4-dihydroxy-2-butanone-4-phosphate synthase activity (F, EXP)

CATH classification: 3.90.870.10

B-factor: mean 18.28, std 13.09, range [8.8, 80.0]

Foldseek 3Di:
DDAVVVQLVCQLVFAWAWEAEDPVPPLFIKTKHQLQCQALVNLVVRCVFFPLQKEKQFEPVLCVQQVFAFPDPDDPDPLPFGWTFAWWFPDPPDDQQRHSHGQSVVSNLSQDPPRGNVRIDTHGRYIYTYDDPVACLVRVDPSSVNQLSCVSSVHRRMMMIGTGWFQADDDPPDPHHPPIGGQHDPSSVVVCVVVVHHYDYSVSVQVVVCVPVNRD